Protein AF-A0A948YCJ0-F1 (afdb_monomer)

Radius of gyration: 23.0 Å; Cα contacts (8 Å, |Δi|>4): 153; chains: 1; bounding box: 55×46×71 Å

Foldseek 3Di:
DDDDDFLLVVLLVVLCVLLVVLVVCVVVVHDDDPLNVLSNVLNVLVVQLVVLLVVLVCLLVQLQDDDPVVVVVVQDPLNSNLVSVLVNLVSLVSNLVSLLVNLVSLLVLLVVVVDDCPDPSNVVSVVLNVVSCVLCVVSNCQCPPPPPPDGRDDPLSVVLVVLVVCLVVVPPPPPCNVVSVVVSVVSSVVVSVVVSVVSVVSSVSVVVSSSVVSNSCVVVVSSVSSSD

Solvent-accessible surface area (backbone atoms only — not comparable to full-atom values): 12665 Å² total; per-residue (Å²): 134,86,81,78,79,52,60,41,56,54,52,49,53,59,47,50,68,63,39,51,63,53,52,54,40,46,75,70,70,47,86,70,53,73,58,56,48,55,50,44,54,54,49,51,44,50,49,53,33,51,55,42,50,57,52,57,69,47,42,49,56,54,41,68,55,82,57,70,72,43,39,78,71,71,43,45,73,61,58,53,38,52,51,40,51,53,50,50,50,51,48,54,50,53,35,50,53,37,51,53,48,44,49,51,50,52,48,52,38,28,46,75,67,70,47,52,85,82,33,70,68,44,47,47,45,53,48,54,52,48,56,50,48,68,70,43,43,71,65,49,58,70,52,47,97,40,74,90,79,48,77,79,84,47,75,69,60,50,50,47,47,51,38,53,48,47,60,70,66,44,84,83,46,76,91,52,45,64,58,46,46,52,51,37,52,51,54,50,51,52,51,31,50,54,49,27,54,50,46,52,53,49,48,53,52,54,49,54,51,50,33,50,51,46,40,53,39,56,76,68,41,44,65,57,63,45,59,111

Structure (mmCIF, N/CA/C/O backbone):
data_AF-A0A948YCJ0-F1
#
_entry.id   AF-A0A948YCJ0-F1
#
loop_
_atom_site.group_PDB
_atom_site.id
_atom_site.type_symbol
_atom_site.label_atom_id
_atom_site.label_alt_id
_atom_site.label_comp_id
_atom_site.label_asym_id
_atom_site.label_entity_id
_atom_site.label_seq_id
_atom_site.pdbx_PDB_ins_code
_atom_site.Cartn_x
_atom_site.Cartn_y
_atom_site.Cartn_z
_atom_site.occupancy
_atom_site.B_iso_or_equiv
_atom_site.auth_seq_id
_atom_site.auth_comp_id
_atom_site.auth_asym_id
_atom_site.auth_atom_id
_atom_site.pdbx_PDB_model_num
ATOM 1 N N . MET A 1 1 ? -15.313 27.774 -3.158 1.00 66.62 1 MET A N 1
ATOM 2 C CA . MET A 1 1 ? -15.990 26.566 -2.625 1.00 66.62 1 MET A CA 1
ATOM 3 C C . MET A 1 1 ? -15.052 25.875 -1.641 1.00 66.62 1 MET A C 1
ATOM 5 O O . MET A 1 1 ? -13.918 25.613 -2.016 1.00 66.62 1 MET A O 1
ATOM 9 N N . LYS A 1 2 ? -15.466 25.619 -0.390 1.00 73.75 2 LYS A N 1
ATOM 10 C CA . LYS A 1 2 ? -14.658 24.824 0.556 1.00 73.75 2 LYS A CA 1
ATOM 11 C C . LYS A 1 2 ? -14.837 23.338 0.223 1.00 73.75 2 LYS A C 1
ATOM 13 O O . LYS A 1 2 ? -15.965 22.852 0.234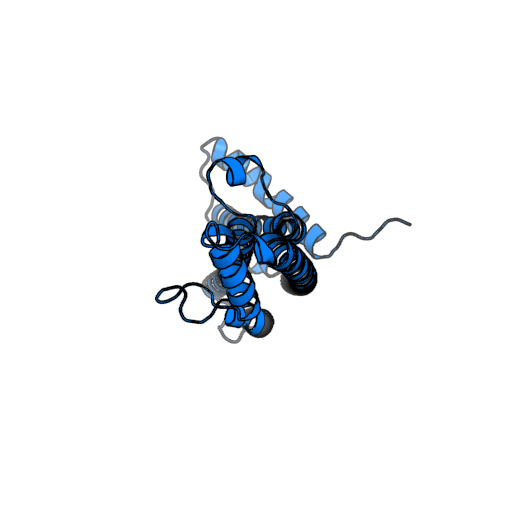 1.00 73.75 2 LYS A O 1
ATOM 18 N N . ILE A 1 3 ? -13.752 22.636 -0.100 1.00 81.38 3 ILE A N 1
ATOM 19 C CA . ILE A 1 3 ? -13.771 21.186 -0.348 1.00 81.38 3 ILE A CA 1
ATOM 20 C C . ILE A 1 3 ? -14.045 20.494 0.993 1.00 81.38 3 ILE A C 1
ATOM 22 O O . ILE A 1 3 ? -13.299 20.703 1.951 1.00 81.38 3 ILE A O 1
ATOM 26 N N . LYS A 1 4 ? -15.127 19.710 1.089 1.00 86.00 4 LYS A N 1
ATOM 27 C CA . LYS A 1 4 ? -15.408 18.916 2.295 1.00 86.00 4 LYS A CA 1
ATOM 28 C C . LYS A 1 4 ? -14.287 17.879 2.492 1.00 86.00 4 LYS A C 1
ATOM 30 O O . LYS A 1 4 ? -13.887 17.256 1.508 1.00 86.00 4 LYS A O 1
ATOM 35 N N . PRO A 1 5 ? -13.772 17.693 3.721 1.00 87.38 5 PRO A N 1
ATOM 36 C CA . PRO A 1 5 ? -12.746 16.688 3.984 1.00 87.38 5 PRO A CA 1
ATOM 37 C C . PRO A 1 5 ? -13.278 15.279 3.690 1.00 87.38 5 PRO A C 1
ATOM 39 O O . PRO A 1 5 ? -14.468 15.013 3.867 1.00 87.38 5 PRO A O 1
ATOM 42 N N . SER A 1 6 ? -12.404 14.377 3.232 1.00 89.25 6 SER A N 1
ATOM 43 C CA . SER A 1 6 ? -12.783 12.979 3.006 1.00 89.25 6 SER A CA 1
ATOM 44 C C . SER A 1 6 ? -13.107 12.281 4.337 1.00 89.25 6 SER A C 1
ATOM 46 O O . SER A 1 6 ? -12.521 12.639 5.364 1.00 89.25 6 SER A O 1
ATOM 48 N N . PRO A 1 7 ? -13.984 11.256 4.347 1.00 86.50 7 PRO A N 1
ATOM 49 C CA . PRO A 1 7 ? -14.279 10.475 5.552 1.00 86.50 7 PRO A CA 1
ATOM 50 C C . PRO A 1 7 ? -13.024 9.928 6.237 1.00 86.50 7 PRO A C 1
ATOM 52 O O . PRO A 1 7 ? -12.890 10.016 7.453 1.00 86.50 7 PRO A O 1
ATOM 55 N N . A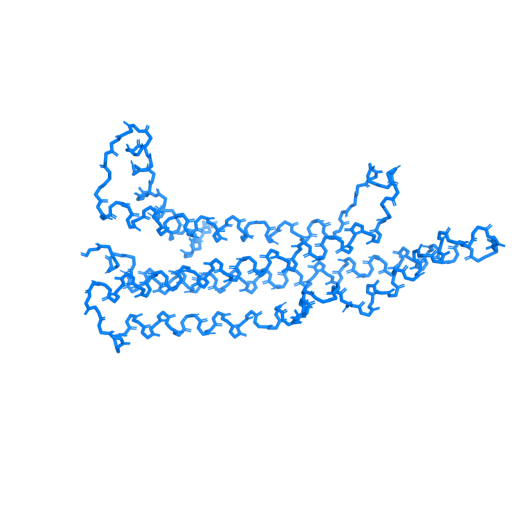RG A 1 8 ? -12.055 9.453 5.446 1.00 90.69 8 ARG A N 1
ATOM 56 C CA . ARG A 1 8 ? -10.746 9.019 5.935 1.00 90.69 8 ARG A CA 1
ATOM 57 C C . ARG A 1 8 ? -9.994 10.114 6.677 1.00 90.69 8 ARG A C 1
ATOM 59 O O . ARG A 1 8 ? -9.437 9.844 7.733 1.00 90.69 8 ARG A O 1
ATOM 66 N N . LYS A 1 9 ? -9.968 11.340 6.147 1.00 90.75 9 LYS A N 1
ATOM 67 C CA . LYS A 1 9 ? -9.276 12.454 6.801 1.00 90.75 9 LYS A CA 1
ATOM 68 C C . LYS A 1 9 ? -9.896 12.751 8.167 1.00 90.75 9 LYS A C 1
ATOM 70 O O . LYS A 1 9 ? -9.164 12.843 9.144 1.00 90.75 9 LYS A O 1
ATOM 75 N N . ILE A 1 10 ? -11.228 12.814 8.234 1.00 89.75 10 ILE A N 1
ATOM 76 C CA . ILE A 1 10 ? -11.965 13.032 9.489 1.00 89.75 10 ILE A CA 1
ATOM 77 C C . ILE A 1 10 ? -11.646 11.922 10.501 1.00 89.75 10 ILE A C 1
ATOM 79 O O . ILE A 1 10 ? -11.330 12.205 11.655 1.00 89.75 10 ILE A O 1
ATOM 83 N N . PHE A 1 11 ? -11.682 10.662 10.057 1.00 91.50 11 PHE A N 1
ATOM 84 C CA . PHE A 1 11 ? -11.362 9.500 10.883 1.00 91.50 11 PHE A CA 1
ATOM 85 C C . PHE A 1 11 ? -9.938 9.568 11.454 1.00 91.50 11 PHE A C 1
ATOM 87 O O . PHE A 1 11 ? -9.742 9.396 12.655 1.00 91.50 11 PHE A O 1
ATOM 94 N N . ILE A 1 12 ? -8.943 9.872 10.615 1.00 92.25 12 ILE A N 1
ATOM 95 C CA . ILE A 1 12 ? -7.538 9.969 11.032 1.00 92.25 12 ILE A CA 1
ATOM 96 C C . ILE A 1 12 ? -7.333 11.131 12.003 1.00 92.25 12 ILE A C 1
ATOM 98 O O . ILE A 1 12 ? -6.680 10.950 13.026 1.00 92.25 12 ILE A O 1
ATOM 102 N N . GLU A 1 13 ? -7.900 12.306 11.725 1.00 92.31 13 GLU A N 1
ATOM 103 C CA . GLU A 1 13 ? -7.799 13.473 12.611 1.00 92.31 13 GLU A CA 1
ATOM 104 C C . GLU A 1 13 ? -8.417 13.184 13.986 1.00 92.31 13 GLU A C 1
ATOM 106 O O . GLU A 1 13 ? -7.793 13.448 15.016 1.00 92.31 13 GLU A O 1
ATOM 111 N N . SER A 1 14 ? -9.597 12.553 14.006 1.00 89.69 14 SER A N 1
ATOM 112 C CA . SER A 1 14 ? -10.246 12.054 15.226 1.00 89.69 14 SER A CA 1
ATOM 113 C C . SER A 1 14 ? -9.343 11.077 15.987 1.00 89.69 14 SER A C 1
ATOM 115 O O . SER A 1 14 ? -9.213 11.168 17.210 1.00 89.69 14 SER A O 1
ATOM 117 N N . PHE A 1 15 ? -8.667 10.170 15.278 1.00 90.19 15 PHE A N 1
ATOM 118 C CA . PHE A 1 15 ? -7.781 9.189 15.898 1.00 90.19 15 PHE A CA 1
ATOM 119 C C . PHE A 1 15 ? -6.500 9.822 16.465 1.00 90.19 15 PHE A C 1
ATOM 121 O O . PHE A 1 15 ? -6.129 9.539 17.603 1.00 90.19 15 PHE A O 1
ATOM 128 N N . ILE A 1 16 ? -5.852 10.724 15.720 1.00 90.88 16 ILE A N 1
ATOM 129 C CA . ILE A 1 16 ? -4.646 11.454 16.153 1.00 90.88 16 ILE A CA 1
ATOM 130 C C . ILE A 1 16 ? -4.920 12.262 17.424 1.00 90.88 16 ILE A C 1
ATOM 132 O O . ILE A 1 16 ? -4.095 12.273 18.344 1.00 90.88 16 ILE A O 1
ATOM 136 N N . ALA A 1 17 ? -6.086 12.910 17.500 1.00 92.38 17 ALA A N 1
ATOM 137 C CA . ALA A 1 17 ? -6.500 13.666 18.677 1.00 92.38 17 ALA A CA 1
ATOM 138 C C . ALA A 1 17 ? -6.588 12.782 19.936 1.00 92.38 17 ALA A C 1
ATOM 140 O O . ALA A 1 17 ? -6.292 13.247 21.036 1.00 92.38 17 ALA A O 1
ATOM 141 N N . ARG A 1 18 ? -6.936 11.496 19.783 1.00 91.19 18 ARG A N 1
ATOM 142 C CA . ARG A 1 18 ? -6.999 10.526 20.889 1.00 91.19 18 ARG A CA 1
ATOM 143 C C . ARG A 1 18 ? -5.633 9.948 21.253 1.00 91.19 18 ARG A C 1
ATOM 145 O O . ARG A 1 18 ? -5.389 9.702 22.428 1.00 91.19 18 ARG A O 1
ATOM 152 N N . THR A 1 19 ? -4.746 9.712 20.286 1.00 92.56 19 THR A N 1
ATOM 153 C CA . THR A 1 19 ? -3.458 9.040 20.540 1.00 92.56 19 THR A CA 1
ATOM 154 C C . THR A 1 19 ? -2.352 9.973 21.001 1.00 92.56 19 THR A C 1
ATOM 156 O O . THR A 1 19 ? -1.498 9.564 21.785 1.00 92.56 19 THR A O 1
ATOM 159 N N . THR A 1 20 ? -2.363 11.232 20.565 1.00 93.56 20 THR A N 1
ATOM 160 C CA . THR A 1 20 ? -1.280 12.183 20.852 1.00 93.56 20 THR A CA 1
ATOM 161 C C . THR A 1 20 ? -1.076 12.419 22.358 1.00 93.56 20 THR A C 1
ATOM 163 O O . THR A 1 20 ? 0.066 12.319 22.816 1.00 93.56 20 THR A O 1
ATOM 166 N N . PRO A 1 21 ? -2.127 12.645 23.175 1.00 95.06 21 PRO A N 1
ATOM 167 C CA . PRO A 1 21 ? -1.965 12.777 24.625 1.00 95.06 21 PRO A CA 1
ATOM 168 C C . PRO A 1 21 ? -1.405 11.505 25.284 1.00 95.06 21 PRO A C 1
ATOM 170 O O . PRO A 1 21 ? -0.622 11.583 26.232 1.00 95.06 21 PRO A O 1
ATOM 173 N N . LEU A 1 22 ? -1.763 10.327 24.763 1.00 94.62 22 LEU A N 1
ATOM 174 C CA . LEU A 1 22 ? -1.312 9.036 25.288 1.00 94.62 22 LEU A CA 1
ATOM 175 C C . LEU A 1 22 ? 0.171 8.792 24.995 1.00 94.62 22 LEU A C 1
ATOM 177 O O . LEU A 1 22 ? 0.905 8.358 25.881 1.00 94.62 22 LEU A O 1
ATOM 181 N N . LEU A 1 23 ? 0.631 9.149 23.794 1.00 92.75 23 LEU A N 1
ATOM 182 C CA . LEU A 1 23 ? 2.052 9.110 23.442 1.00 92.75 23 LEU A CA 1
ATOM 183 C C . LEU A 1 23 ? 2.867 10.047 24.341 1.00 92.75 23 LEU A C 1
ATOM 185 O O . LEU A 1 23 ? 3.907 9.653 24.861 1.00 92.75 23 LEU A O 1
ATOM 189 N N . GLN A 1 24 ? 2.378 11.264 24.599 1.00 94.62 24 GLN A N 1
ATOM 190 C CA . GLN A 1 24 ? 3.035 12.191 25.530 1.00 94.62 24 GLN A CA 1
ATOM 191 C C . GLN A 1 24 ? 3.107 11.627 26.954 1.00 94.62 24 GLN A C 1
ATOM 193 O O . GLN A 1 24 ? 4.133 11.759 27.622 1.00 94.62 24 GLN A O 1
ATOM 198 N N . LYS A 1 25 ? 2.033 10.981 27.424 1.00 93.44 25 LYS A N 1
ATOM 199 C CA . LYS A 1 25 ? 1.994 10.308 28.727 1.00 93.44 25 LYS A CA 1
ATOM 200 C C . LYS A 1 25 ? 3.034 9.182 28.797 1.00 93.44 25 LYS A C 1
ATOM 202 O O . LYS A 1 25 ? 3.787 9.145 29.770 1.00 93.44 25 LYS A O 1
ATOM 207 N N . GLN A 1 26 ? 3.128 8.348 27.759 1.00 93.38 26 GLN A N 1
ATOM 208 C CA . GLN A 1 26 ? 4.116 7.269 27.646 1.00 93.38 26 GLN A CA 1
ATOM 209 C C . GLN A 1 26 ? 5.558 7.799 27.617 1.00 93.38 26 GLN A C 1
ATOM 211 O O . GLN A 1 26 ? 6.411 7.288 28.337 1.00 93.38 26 GLN A O 1
ATOM 216 N N . HIS A 1 27 ? 5.831 8.863 26.853 1.00 92.56 27 HIS A N 1
ATOM 217 C CA . HIS A 1 27 ? 7.152 9.503 26.797 1.00 92.56 27 HIS A CA 1
ATOM 218 C C . HIS A 1 27 ? 7.606 10.074 28.144 1.00 92.56 27 HIS A C 1
ATOM 220 O O . HIS A 1 27 ? 8.800 10.098 28.427 1.00 92.56 27 HIS A O 1
ATOM 226 N N . LYS A 1 28 ? 6.666 10.499 28.994 1.00 95.12 28 LYS A N 1
ATOM 227 C CA . LYS A 1 28 ? 6.941 10.946 30.368 1.00 95.12 28 LYS A CA 1
ATOM 228 C C . LYS A 1 28 ? 7.157 9.788 31.355 1.00 95.12 28 LYS A C 1
ATOM 230 O O . LYS A 1 28 ? 7.273 10.039 32.548 1.00 95.12 28 LYS A O 1
ATOM 235 N N . GLY A 1 29 ? 7.178 8.538 30.887 1.00 93.44 29 GLY A N 1
ATOM 236 C CA . GLY A 1 29 ? 7.362 7.352 31.727 1.00 93.44 29 GLY A CA 1
ATOM 237 C C . GLY A 1 29 ? 6.136 6.975 32.563 1.00 93.44 29 GLY A C 1
ATOM 238 O O . GLY A 1 29 ? 6.246 6.157 33.471 1.00 93.44 29 GLY A O 1
ATOM 239 N N . ASN A 1 30 ? 4.964 7.555 32.286 1.00 94.19 30 ASN A N 1
ATOM 240 C CA . ASN A 1 30 ? 3.750 7.206 33.016 1.00 94.19 30 ASN A CA 1
ATOM 241 C C . ASN A 1 30 ? 3.194 5.865 32.530 1.00 94.19 30 ASN A C 1
ATOM 243 O O . ASN A 1 30 ? 3.093 5.622 31.325 1.00 94.19 30 ASN A O 1
ATOM 247 N N . ASN A 1 31 ? 2.723 5.042 33.467 1.00 95.44 31 ASN A N 1
ATOM 248 C CA . ASN A 1 31 ? 2.020 3.811 33.130 1.00 95.44 31 ASN A CA 1
ATOM 249 C C . ASN A 1 31 ? 0.684 4.121 32.444 1.00 95.44 31 ASN A C 1
ATOM 251 O O . ASN A 1 31 ? -0.135 4.908 32.934 1.00 95.44 31 ASN A O 1
ATOM 255 N N . LEU A 1 32 ? 0.466 3.483 31.299 1.00 95.12 32 LEU A N 1
ATOM 256 C CA . LEU A 1 32 ? -0.799 3.523 30.584 1.00 95.12 32 LEU A CA 1
ATOM 257 C C . LEU A 1 32 ? -1.734 2.445 31.129 1.00 95.12 32 LEU A C 1
ATOM 259 O O . LEU A 1 32 ? -1.328 1.307 31.368 1.00 95.12 32 LEU A O 1
ATOM 263 N N . SER A 1 33 ? -3.007 2.789 31.284 1.00 94.19 33 SER A N 1
ATOM 264 C CA . SER A 1 33 ? -4.058 1.806 31.524 1.00 94.19 33 SER A CA 1
ATOM 265 C C . SER A 1 33 ? -4.172 0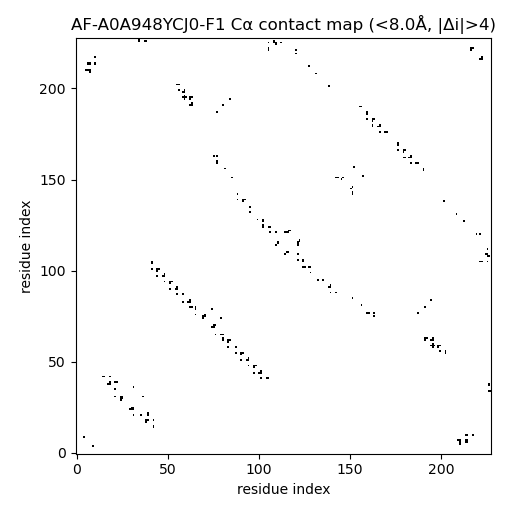.839 30.340 1.00 94.19 33 SER A C 1
ATOM 267 O O . SER A 1 33 ? -3.732 1.121 29.223 1.00 94.19 33 SER A O 1
ATOM 269 N N . LYS A 1 34 ? -4.808 -0.318 30.552 1.00 90.88 34 LYS A N 1
ATOM 270 C CA . LYS A 1 34 ? -5.093 -1.269 29.464 1.00 90.88 34 LYS A CA 1
ATOM 271 C C . LYS A 1 34 ? -5.865 -0.609 28.310 1.00 90.88 34 LYS A C 1
ATOM 273 O O . LYS A 1 34 ? -5.529 -0.827 27.154 1.00 90.88 34 LYS A O 1
ATOM 278 N N . TYR A 1 35 ? -6.831 0.247 28.645 1.00 89.44 35 TYR A N 1
ATOM 279 C CA . TYR A 1 35 ? -7.619 1.045 27.701 1.00 89.44 35 TYR A CA 1
ATOM 280 C C . TYR A 1 35 ? -6.737 1.943 26.818 1.00 89.44 35 TYR A C 1
ATOM 282 O O . TYR A 1 35 ? -6.850 1.937 25.595 1.00 89.44 35 TYR A O 1
ATOM 290 N N . GLU A 1 36 ? -5.815 2.689 27.432 1.00 92.19 36 GLU A N 1
ATOM 291 C CA . GLU A 1 36 ? -4.908 3.586 26.707 1.00 92.19 36 GLU A CA 1
ATOM 292 C C . GLU A 1 36 ? -3.943 2.800 25.804 1.00 92.19 36 GLU A C 1
ATOM 294 O O . GLU A 1 36 ? -3.702 3.201 24.665 1.00 92.19 36 GLU A O 1
ATOM 299 N N . ASN A 1 37 ? -3.452 1.647 26.269 1.00 93.44 37 ASN A N 1
ATOM 300 C CA . ASN A 1 37 ? -2.632 0.751 25.450 1.00 93.44 37 ASN A CA 1
ATOM 301 C C . ASN A 1 37 ? -3.408 0.195 24.243 1.00 93.44 37 ASN A C 1
ATOM 303 O O . ASN A 1 37 ? -2.863 0.141 23.143 1.00 93.44 37 ASN A O 1
ATOM 307 N N . ASP A 1 38 ? -4.682 -0.173 24.417 1.00 91.38 38 ASP A N 1
ATOM 308 C CA . ASP A 1 38 ? -5.528 -0.667 23.324 1.00 91.38 38 ASP A CA 1
ATOM 309 C C . ASP A 1 38 ? -5.749 0.401 22.234 1.00 91.38 38 ASP A C 1
ATOM 311 O O . ASP A 1 38 ? -5.743 0.073 21.043 1.00 91.38 38 ASP A O 1
ATOM 315 N N . ILE A 1 39 ? -5.893 1.675 22.626 1.00 91.62 39 ILE A N 1
ATOM 316 C CA . ILE A 1 39 ? -5.973 2.817 21.698 1.00 91.62 39 ILE A CA 1
ATOM 317 C C . ILE A 1 39 ? -4.663 3.010 20.940 1.00 91.62 39 ILE A C 1
ATOM 319 O O . ILE A 1 39 ? -4.683 3.189 19.720 1.00 91.62 39 ILE A O 1
ATOM 323 N N . LEU A 1 40 ? -3.530 2.987 21.646 1.00 93.88 40 LEU A N 1
ATOM 324 C CA . LEU A 1 40 ? -2.224 3.167 21.018 1.00 93.88 40 LEU A CA 1
ATOM 325 C C . LEU A 1 40 ? -1.900 2.042 20.038 1.00 93.88 40 LEU A C 1
ATOM 327 O O . LEU A 1 40 ? -1.403 2.326 18.951 1.00 93.88 40 LEU A O 1
ATOM 331 N N . GLU A 1 41 ? -2.241 0.793 20.365 1.00 94.75 41 GLU A N 1
ATOM 332 C CA . GLU A 1 41 ? -2.049 -0.342 19.459 1.00 94.75 41 GLU A CA 1
ATOM 333 C C . GLU A 1 41 ? -2.837 -0.151 18.153 1.00 94.75 41 GLU A C 1
ATOM 335 O O . GLU A 1 41 ? -2.287 -0.309 17.062 1.00 94.75 41 GLU A O 1
ATOM 340 N N . LEU A 1 42 ? -4.112 0.248 18.241 1.00 94.06 42 LEU A N 1
ATOM 341 C CA . LEU A 1 42 ? -4.923 0.554 17.058 1.00 94.06 42 LEU A CA 1
ATOM 342 C C . LEU A 1 42 ? -4.340 1.727 16.259 1.00 94.06 42 LEU A C 1
ATOM 344 O O . LEU A 1 42 ? -4.269 1.658 15.032 1.00 94.06 42 LEU A O 1
ATOM 348 N N . GLY A 1 43 ? -3.874 2.772 16.944 1.00 93.56 43 GLY A N 1
ATOM 349 C CA . GLY A 1 43 ? -3.257 3.939 16.313 1.00 93.56 43 GLY A CA 1
ATOM 350 C C . GLY A 1 43 ? -1.971 3.628 15.584 1.00 93.56 43 GLY A C 1
ATOM 351 O O . GLY A 1 43 ? -1.760 4.131 14.483 1.00 93.56 43 GLY A O 1
ATOM 352 N N . GLN A 1 44 ? -1.142 2.762 16.158 1.00 94.81 44 GLN A N 1
ATOM 353 C CA . GLN A 1 44 ? 0.065 2.291 15.504 1.00 94.81 44 GLN A CA 1
ATOM 354 C C . GLN A 1 44 ? -0.278 1.564 14.202 1.00 94.81 44 GLN A C 1
ATOM 356 O O . GLN A 1 44 ? 0.294 1.885 13.164 1.00 94.81 44 GLN A O 1
ATOM 361 N N . VAL A 1 45 ? -1.241 0.635 14.222 1.00 96.12 45 VAL A N 1
ATOM 362 C CA . VAL A 1 45 ? -1.613 -0.107 13.007 1.00 96.12 45 VAL A CA 1
ATOM 363 C C . VAL A 1 45 ? -2.232 0.819 11.950 1.00 96.12 45 VAL A C 1
ATOM 365 O O . VAL A 1 45 ? -1.918 0.683 10.770 1.00 96.12 45 VAL A O 1
ATOM 368 N N . ILE A 1 46 ? -3.062 1.791 12.344 1.00 96.06 46 ILE A N 1
ATOM 369 C CA . ILE A 1 46 ? -3.599 2.801 11.414 1.00 96.06 46 ILE A CA 1
ATOM 370 C C . ILE A 1 46 ? -2.461 3.634 10.809 1.00 96.06 46 ILE A C 1
ATOM 372 O O . ILE A 1 46 ? -2.411 3.797 9.594 1.00 96.06 46 ILE A O 1
ATOM 376 N N . SER A 1 47 ? -1.510 4.099 11.622 1.00 96.19 47 SER A N 1
ATOM 377 C CA . SER A 1 47 ? -0.334 4.841 11.147 1.00 96.19 47 SER A CA 1
ATOM 378 C C . SER A 1 47 ? 0.503 4.019 10.161 1.00 96.19 47 SER A C 1
ATOM 380 O O . SER A 1 47 ? 0.897 4.517 9.109 1.00 96.19 47 SER A O 1
ATOM 382 N N . GLU A 1 48 ? 0.721 2.730 10.434 1.00 97.44 48 GLU A N 1
ATOM 383 C CA . GLU A 1 48 ? 1.392 1.815 9.505 1.00 97.44 48 GLU A CA 1
ATOM 384 C C . GLU A 1 48 ? 0.645 1.722 8.157 1.00 97.44 48 GLU A C 1
ATOM 386 O O . GLU A 1 48 ? 1.282 1.761 7.100 1.00 97.44 48 GLU A O 1
ATOM 391 N N . ILE A 1 49 ? -0.690 1.624 8.162 1.00 98.06 49 ILE A N 1
ATOM 392 C CA . ILE A 1 49 ? -1.508 1.610 6.934 1.00 98.06 49 ILE A CA 1
ATOM 393 C C . ILE A 1 49 ? -1.342 2.919 6.159 1.00 98.06 49 ILE A C 1
ATOM 395 O O . ILE A 1 49 ? -1.079 2.886 4.955 1.00 98.06 49 ILE A O 1
ATOM 399 N N . GLU A 1 50 ? -1.469 4.056 6.840 1.00 97.44 50 GLU A N 1
ATOM 400 C CA . GLU A 1 50 ? -1.388 5.383 6.230 1.00 97.44 50 GLU A CA 1
ATOM 401 C C . GLU A 1 50 ? -0.008 5.654 5.628 1.00 97.44 50 GLU A C 1
ATOM 403 O O . GLU A 1 50 ? 0.081 6.065 4.473 1.00 97.44 50 GLU A O 1
ATOM 408 N N . ASN A 1 51 ? 1.064 5.310 6.343 1.00 97.06 51 ASN A N 1
ATOM 409 C CA . ASN A 1 51 ? 2.434 5.454 5.850 1.00 97.06 51 ASN A CA 1
ATOM 410 C C . ASN A 1 51 ? 2.694 4.588 4.608 1.00 97.06 51 ASN A C 1
ATOM 412 O O . ASN A 1 51 ? 3.284 5.064 3.637 1.00 97.06 51 ASN A O 1
ATOM 416 N N . SER A 1 52 ? 2.229 3.330 4.608 1.00 97.19 52 SER A N 1
ATOM 417 C CA . SER A 1 52 ? 2.292 2.477 3.408 1.00 97.19 52 SER A CA 1
ATOM 418 C C . SER A 1 52 ? 1.531 3.099 2.246 1.00 97.19 52 SER A C 1
ATOM 420 O O . SER A 1 52 ? 2.004 3.124 1.111 1.00 97.19 52 SER A O 1
ATOM 422 N N . PHE A 1 53 ? 0.338 3.617 2.521 1.00 97.50 53 PHE A N 1
ATOM 423 C CA . PHE A 1 53 ? -0.507 4.189 1.490 1.00 97.50 53 PHE A CA 1
ATOM 424 C C . PHE A 1 53 ? 0.074 5.473 0.890 1.00 97.50 53 PHE A C 1
ATOM 426 O O . PHE A 1 53 ? 0.017 5.673 -0.324 1.00 97.50 53 PHE A O 1
ATOM 433 N N . ASP A 1 54 ? 0.664 6.333 1.714 1.00 97.06 54 ASP A N 1
ATOM 434 C CA . ASP A 1 54 ? 1.343 7.534 1.241 1.00 97.06 54 ASP A CA 1
ATOM 435 C C . ASP A 1 54 ? 2.565 7.190 0.391 1.00 97.06 54 ASP A C 1
ATOM 437 O O . ASP A 1 54 ? 2.772 7.817 -0.649 1.00 97.06 54 ASP A O 1
ATOM 441 N N . LEU A 1 55 ? 3.305 6.133 0.739 1.00 97.25 55 LEU A N 1
ATOM 442 C CA . LEU A 1 55 ? 4.375 5.621 -0.113 1.00 97.25 55 LEU A CA 1
ATOM 443 C C . LEU A 1 55 ? 3.837 5.103 -1.460 1.00 97.25 55 LEU A C 1
ATOM 445 O O . LEU A 1 55 ? 4.402 5.432 -2.505 1.00 97.25 55 LEU A O 1
ATOM 449 N N . LEU A 1 56 ? 2.702 4.387 -1.473 1.00 97.38 56 LEU A N 1
ATOM 450 C CA . LEU A 1 56 ? 2.034 3.930 -2.704 1.00 97.38 56 LEU A CA 1
ATOM 451 C C . LEU A 1 56 ? 1.697 5.081 -3.671 1.00 97.38 56 LEU A C 1
ATOM 453 O O . LEU A 1 56 ? 1.815 4.920 -4.889 1.00 97.38 56 LEU A O 1
ATOM 457 N N . LYS A 1 57 ? 1.358 6.271 -3.157 1.00 97.19 57 LYS A N 1
ATOM 458 C CA . LYS A 1 57 ? 1.107 7.476 -3.976 1.00 97.19 57 LYS A CA 1
ATOM 459 C C . LYS A 1 57 ? 2.360 8.039 -4.647 1.00 97.19 57 LYS A C 1
ATOM 461 O O . LYS A 1 57 ? 2.238 8.802 -5.605 1.00 97.19 57 LYS A O 1
ATOM 466 N N . LEU A 1 58 ? 3.553 7.714 -4.151 1.00 97.81 58 LEU A N 1
ATOM 467 C CA . LEU A 1 58 ? 4.815 8.220 -4.698 1.00 97.81 58 LEU A CA 1
ATOM 468 C C . LEU A 1 58 ? 5.336 7.372 -5.865 1.00 97.81 58 LEU A C 1
ATOM 470 O O . LEU A 1 58 ? 6.068 7.889 -6.712 1.00 97.81 58 LEU A O 1
ATOM 474 N N . PHE A 1 59 ? 4.924 6.106 -5.977 1.00 97.50 59 PHE A N 1
ATOM 475 C CA . PHE A 1 59 ? 5.410 5.202 -7.025 1.00 97.50 59 PHE A CA 1
ATOM 476 C C . PHE A 1 59 ? 5.159 5.647 -8.472 1.00 97.50 59 PHE A C 1
ATOM 478 O O . PHE A 1 59 ? 6.062 5.429 -9.280 1.00 97.50 59 PHE A O 1
ATOM 485 N N . PRO A 1 60 ? 4.053 6.327 -8.843 1.00 97.62 60 PRO A N 1
ATOM 486 C CA . PRO A 1 60 ? 3.915 6.903 -10.184 1.00 97.62 60 PRO A CA 1
ATOM 487 C C . PRO A 1 60 ? 5.068 7.843 -10.558 1.00 97.62 60 PRO A C 1
ATOM 489 O O . PRO A 1 60 ? 5.445 7.937 -11.724 1.00 97.62 60 PRO A O 1
ATOM 492 N N . LYS A 1 61 ? 5.667 8.527 -9.573 1.00 96.56 61 LYS A N 1
ATOM 493 C CA . LYS A 1 61 ? 6.865 9.342 -9.792 1.00 96.56 61 LYS A CA 1
ATOM 494 C C . LYS A 1 61 ? 8.093 8.446 -9.909 1.00 96.56 61 LYS A C 1
ATOM 496 O O . LYS A 1 61 ? 8.778 8.521 -10.924 1.00 96.56 61 LYS A O 1
ATOM 501 N N . PHE A 1 62 ? 8.326 7.558 -8.940 1.00 95.19 62 PHE A N 1
ATOM 502 C CA . PHE A 1 62 ? 9.495 6.665 -8.941 1.00 95.19 62 PHE A CA 1
ATOM 503 C C . PHE A 1 62 ? 9.603 5.811 -10.204 1.00 95.19 62 PHE A C 1
ATOM 505 O O . PHE A 1 62 ? 10.693 5.628 -10.733 1.00 95.19 62 PHE A O 1
ATOM 512 N N . ILE A 1 63 ? 8.483 5.328 -10.740 1.00 95.19 63 ILE A N 1
ATOM 513 C CA . ILE A 1 63 ? 8.494 4.453 -11.911 1.00 95.19 63 ILE A CA 1
ATOM 514 C C . ILE A 1 63 ? 8.967 5.165 -13.183 1.00 95.19 63 ILE A C 1
ATOM 516 O O . ILE A 1 63 ? 9.530 4.532 -14.073 1.00 95.19 63 ILE A O 1
ATOM 520 N N . THR A 1 64 ? 8.766 6.484 -13.250 1.00 93.69 64 THR A N 1
ATOM 521 C CA . THR A 1 64 ? 9.147 7.321 -14.396 1.00 93.69 64 THR A CA 1
ATOM 522 C C . THR A 1 64 ? 10.524 7.961 -14.253 1.00 93.69 64 THR A C 1
ATOM 524 O O . THR A 1 64 ? 11.095 8.412 -15.248 1.00 93.69 64 THR A O 1
ATOM 527 N N . THR A 1 65 ? 11.083 7.985 -13.042 1.00 92.88 65 THR A N 1
ATOM 528 C CA . THR A 1 65 ? 12.389 8.581 -12.767 1.00 92.88 65 THR A CA 1
ATOM 529 C C . THR A 1 65 ? 13.509 7.544 -12.807 1.00 92.88 65 THR A C 1
ATOM 531 O O . THR A 1 65 ? 13.301 6.335 -12.730 1.00 92.88 65 THR A O 1
ATOM 534 N N . HIS A 1 66 ? 14.733 8.033 -12.982 1.00 93.88 66 HIS A N 1
ATOM 535 C CA . HIS A 1 66 ? 15.954 7.242 -12.879 1.00 93.88 66 HIS A CA 1
ATOM 536 C C . HIS A 1 66 ? 17.076 8.117 -12.316 1.00 93.88 66 HIS A C 1
ATOM 538 O O . HIS A 1 66 ? 17.015 9.345 -12.382 1.00 93.88 66 HIS A O 1
ATOM 544 N N . SER A 1 67 ? 18.086 7.475 -11.741 1.00 95.88 67 SER A N 1
ATOM 545 C CA . SER A 1 67 ? 19.252 8.113 -11.144 1.00 95.88 67 SER A CA 1
ATOM 546 C C . SER A 1 67 ? 20.467 7.931 -12.043 1.00 95.88 67 SER A C 1
ATOM 548 O O . SER A 1 67 ? 20.962 6.814 -12.217 1.00 95.88 67 SER A O 1
ATOM 550 N N . SER A 1 68 ? 21.002 9.045 -12.541 1.00 94.75 68 SER A N 1
ATOM 551 C CA . SER A 1 68 ? 22.270 9.064 -13.279 1.00 94.75 68 SER A CA 1
ATOM 552 C C . SER A 1 68 ? 23.455 8.641 -12.403 1.00 94.75 68 SER A C 1
ATOM 554 O O . SER A 1 68 ? 24.420 8.062 -12.893 1.00 94.75 68 SER A O 1
ATOM 556 N N . SER A 1 69 ? 23.378 8.862 -11.085 1.00 96.12 69 SER A N 1
ATOM 557 C CA . SER A 1 69 ? 24.376 8.372 -10.125 1.00 96.12 69 SER A CA 1
ATOM 558 C C . SER A 1 69 ? 24.401 6.841 -10.057 1.00 96.12 69 SER A C 1
ATOM 560 O O . SER A 1 69 ? 25.470 6.244 -9.954 1.00 96.12 69 SER A O 1
ATOM 562 N N . PHE A 1 70 ? 23.241 6.186 -10.173 1.00 95.50 70 PHE A N 1
ATOM 563 C CA . PHE A 1 70 ? 23.176 4.727 -10.267 1.00 95.50 70 PHE A CA 1
ATOM 564 C C . PHE A 1 70 ? 23.640 4.208 -11.631 1.00 95.50 70 PHE A C 1
ATOM 566 O O . PHE A 1 70 ? 24.329 3.191 -11.666 1.00 95.50 70 PHE A O 1
ATOM 573 N N . GLU A 1 71 ? 23.376 4.928 -12.725 1.00 93.75 71 GLU A N 1
ATOM 574 C CA . GLU A 1 71 ? 23.926 4.578 -14.047 1.00 93.75 71 GLU A CA 1
ATOM 575 C C . GLU A 1 71 ? 25.462 4.574 -14.037 1.00 93.75 71 GLU A C 1
ATOM 577 O O . GLU A 1 71 ? 26.071 3.614 -14.500 1.00 93.75 71 GLU A O 1
ATOM 582 N N . LYS A 1 72 ? 26.098 5.569 -13.398 1.00 94.69 72 LYS A N 1
ATOM 583 C CA . LYS A 1 72 ? 27.565 5.610 -13.205 1.00 94.69 72 LYS A CA 1
ATOM 584 C C . LYS A 1 72 ? 28.119 4.417 -12.416 1.00 94.69 72 LYS A C 1
ATOM 586 O O . LYS A 1 72 ? 29.302 4.121 -12.518 1.00 94.69 72 LYS A O 1
ATOM 591 N N . LYS A 1 73 ? 27.278 3.745 -11.625 1.00 95.31 73 LYS A N 1
ATOM 592 C CA . LYS A 1 73 ? 27.617 2.533 -10.862 1.00 95.31 73 LYS A CA 1
ATOM 593 C C . LYS A 1 73 ? 27.245 1.238 -11.600 1.00 95.31 73 LYS A C 1
ATOM 595 O O . LYS A 1 73 ? 27.270 0.176 -10.991 1.00 95.31 73 LYS A O 1
ATOM 600 N N . GLY A 1 74 ? 26.859 1.318 -12.875 1.00 93.31 74 GLY A N 1
ATOM 601 C CA . GLY A 1 74 ? 26.504 0.162 -13.704 1.00 93.31 74 GLY A CA 1
ATOM 602 C C . GLY A 1 74 ? 25.035 -0.273 -13.625 1.00 93.31 74 GLY A C 1
ATOM 603 O O . GLY A 1 74 ? 24.653 -1.261 -14.250 1.00 93.31 74 GLY A O 1
ATOM 604 N N . PHE A 1 75 ? 24.174 0.450 -12.901 1.00 95.56 75 PHE A N 1
ATOM 605 C CA . PHE A 1 75 ? 22.740 0.148 -12.880 1.00 95.56 75 PHE A CA 1
ATOM 606 C C . PHE A 1 75 ? 22.036 0.804 -14.066 1.00 95.56 75 PHE A C 1
ATOM 608 O O . PHE A 1 75 ? 21.728 2.000 -14.032 1.00 95.56 75 PHE A O 1
ATOM 615 N N . THR A 1 76 ? 21.732 0.007 -15.092 1.00 95.81 76 THR A N 1
ATOM 616 C CA . THR A 1 76 ? 20.988 0.465 -16.268 1.00 95.81 76 THR A CA 1
ATOM 617 C C . THR A 1 76 ? 19.612 1.007 -15.892 1.00 95.81 76 THR A C 1
ATOM 619 O O . THR A 1 76 ? 19.047 0.724 -14.828 1.00 95.81 76 THR A O 1
ATOM 622 N N . ARG A 1 77 ? 19.036 1.808 -16.789 1.00 96.38 77 ARG A N 1
ATOM 623 C CA . ARG A 1 77 ? 17.685 2.349 -16.604 1.00 96.38 77 ARG A CA 1
ATOM 624 C C . ARG A 1 77 ? 16.628 1.247 -16.527 1.00 96.38 77 ARG A C 1
ATOM 626 O O . ARG A 1 77 ? 15.623 1.453 -15.847 1.00 96.38 77 ARG A O 1
ATOM 633 N N . VAL A 1 78 ? 16.872 0.104 -17.174 1.00 96.12 78 VAL A N 1
ATOM 634 C CA . VAL A 1 78 ? 16.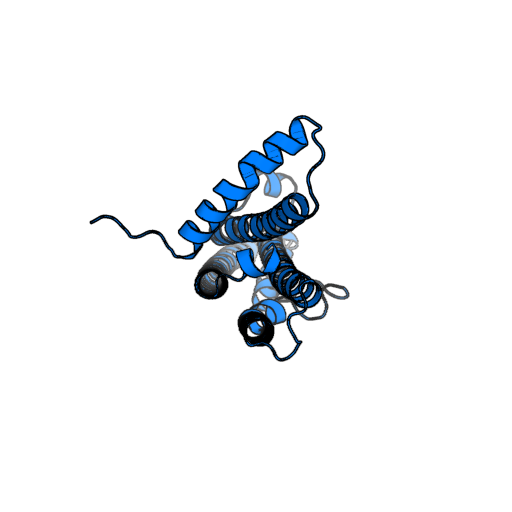026 -1.092 -17.084 1.00 96.12 78 VAL A CA 1
ATOM 635 C C . VAL A 1 78 ? 16.128 -1.727 -15.702 1.00 96.12 78 VAL A C 1
ATOM 637 O O . VAL A 1 78 ? 15.093 -1.921 -15.070 1.00 96.12 78 VAL A O 1
ATOM 640 N N . HIS A 1 79 ? 17.339 -1.924 -15.157 1.00 95.25 79 HIS A N 1
ATOM 641 C CA . HIS A 1 79 ? 17.505 -2.424 -13.782 1.00 95.25 79 HIS A CA 1
ATOM 642 C C . HIS A 1 79 ? 16.774 -1.542 -12.758 1.00 95.25 79 HIS A C 1
ATOM 644 O O . HIS A 1 79 ? 16.092 -2.039 -11.862 1.00 95.25 79 HIS A O 1
ATOM 650 N N . GLN A 1 80 ? 16.896 -0.219 -12.894 1.00 96.56 80 GLN A N 1
ATOM 651 C CA . GLN A 1 80 ? 16.218 0.727 -12.006 1.00 96.56 80 GLN A CA 1
ATOM 652 C C . GLN A 1 80 ? 14.690 0.654 -12.151 1.00 96.56 80 GLN A C 1
ATOM 654 O O . GLN A 1 80 ? 13.979 0.696 -11.149 1.00 96.56 80 GLN A O 1
ATOM 659 N N . HIS A 1 81 ? 14.179 0.506 -13.378 1.00 95.75 81 HIS A N 1
ATOM 660 C CA . HIS A 1 81 ? 12.747 0.359 -13.632 1.00 95.75 81 HIS A CA 1
ATOM 661 C C . HIS A 1 81 ? 12.191 -0.944 -13.039 1.00 95.75 81 HIS A C 1
ATOM 663 O O . HIS A 1 81 ? 11.229 -0.877 -12.274 1.00 95.75 81 HIS A O 1
ATOM 669 N N . ARG A 1 82 ? 12.848 -2.090 -13.284 1.00 94.44 82 ARG A N 1
ATOM 670 C CA . ARG A 1 82 ? 12.516 -3.384 -12.663 1.00 94.44 82 ARG A CA 1
ATOM 671 C C . ARG A 1 82 ? 12.454 -3.266 -11.144 1.00 94.44 82 ARG A C 1
ATOM 673 O O . ARG A 1 82 ? 11.438 -3.600 -10.542 1.00 94.44 82 ARG A O 1
ATOM 680 N N . LYS A 1 83 ? 13.507 -2.718 -10.530 1.00 94.62 83 LYS A N 1
ATOM 681 C CA . LYS A 1 83 ? 13.574 -2.518 -9.077 1.00 94.62 83 LYS A CA 1
ATOM 682 C C . LYS A 1 83 ? 12.390 -1.695 -8.557 1.00 94.62 83 LYS A C 1
ATOM 684 O O . LYS A 1 83 ? 11.840 -2.012 -7.506 1.00 94.62 83 LYS A O 1
ATOM 689 N N . ASN A 1 84 ? 11.993 -0.638 -9.267 1.00 95.69 84 ASN A N 1
ATOM 690 C CA . ASN A 1 84 ? 10.867 0.203 -8.860 1.00 95.69 84 ASN A CA 1
ATOM 691 C C . ASN A 1 84 ? 9.519 -0.533 -8.977 1.00 95.69 84 ASN A C 1
ATOM 693 O O . ASN A 1 84 ? 8.667 -0.344 -8.108 1.00 95.69 84 ASN A O 1
ATOM 697 N N . ILE A 1 85 ? 9.338 -1.394 -9.989 1.00 94.19 85 ILE A N 1
ATOM 698 C CA . ILE A 1 85 ? 8.170 -2.289 -10.097 1.00 94.19 85 ILE A CA 1
ATOM 699 C C . ILE A 1 85 ? 8.139 -3.264 -8.915 1.00 94.19 85 ILE A C 1
ATOM 701 O O . ILE A 1 85 ? 7.125 -3.381 -8.230 1.00 94.19 85 ILE A O 1
ATOM 705 N N . GLU A 1 86 ? 9.252 -3.943 -8.644 1.00 92.31 86 GLU A N 1
ATOM 706 C CA . GLU A 1 86 ? 9.352 -4.916 -7.552 1.00 92.31 86 GLU A CA 1
ATOM 707 C C . GLU A 1 86 ? 9.087 -4.262 -6.191 1.00 92.31 86 GLU A C 1
ATOM 709 O O . GLU A 1 86 ? 8.344 -4.801 -5.367 1.00 92.31 86 GLU A O 1
ATOM 714 N N . TRP A 1 87 ? 9.632 -3.064 -5.968 1.00 94.81 87 TRP A N 1
ATOM 715 C CA . TRP A 1 87 ? 9.373 -2.297 -4.754 1.00 94.81 87 TRP A CA 1
ATOM 716 C C . TRP A 1 87 ? 7.894 -1.915 -4.630 1.00 94.81 87 TRP A C 1
ATOM 718 O O . TRP A 1 87 ? 7.314 -2.099 -3.560 1.00 94.81 87 TRP A O 1
ATOM 728 N N . TYR A 1 88 ? 7.257 -1.475 -5.718 1.00 95.50 88 TYR A N 1
ATOM 729 C CA . TYR A 1 88 ? 5.823 -1.184 -5.728 1.00 95.50 88 TYR A CA 1
ATOM 730 C C . TYR A 1 88 ? 4.991 -2.410 -5.327 1.00 95.50 88 TYR A C 1
ATOM 732 O O . TYR A 1 88 ? 4.154 -2.325 -4.429 1.00 95.50 88 TYR A O 1
ATOM 740 N N . LEU A 1 89 ? 5.245 -3.565 -5.948 1.00 93.06 89 LEU A N 1
ATOM 741 C CA . LEU A 1 89 ? 4.511 -4.803 -5.668 1.00 93.06 89 LEU A CA 1
ATOM 742 C C . LEU A 1 89 ? 4.714 -5.282 -4.222 1.00 93.06 89 LEU A C 1
ATOM 744 O O . LEU A 1 89 ? 3.773 -5.764 -3.585 1.00 93.06 89 LEU A O 1
ATOM 748 N N . ASN A 1 90 ? 5.925 -5.123 -3.683 1.00 93.19 90 ASN A N 1
ATOM 749 C CA . ASN A 1 90 ? 6.212 -5.411 -2.280 1.00 93.19 90 ASN A CA 1
ATOM 750 C C . ASN A 1 90 ? 5.443 -4.477 -1.339 1.00 93.19 90 ASN A C 1
ATOM 752 O O . ASN A 1 90 ? 4.872 -4.948 -0.356 1.00 93.19 90 ASN A O 1
ATOM 756 N N . GLU A 1 91 ? 5.368 -3.183 -1.650 1.00 95.94 91 GLU A N 1
ATOM 757 C CA . GLU A 1 91 ? 4.625 -2.229 -0.826 1.00 95.94 91 GLU A CA 1
ATOM 758 C C . GLU A 1 91 ? 3.112 -2.491 -0.867 1.00 95.94 91 GLU A C 1
ATOM 760 O O . GLU A 1 91 ? 2.455 -2.445 0.171 1.00 95.94 91 GLU A O 1
ATOM 765 N N . VAL A 1 92 ? 2.551 -2.866 -2.026 1.00 95.00 92 VAL A N 1
ATOM 766 C CA . VAL A 1 92 ? 1.140 -3.290 -2.137 1.00 95.00 92 VAL A CA 1
ATOM 767 C C . VAL A 1 92 ? 0.855 -4.489 -1.228 1.00 95.00 92 VAL A C 1
ATOM 769 O O . VAL A 1 92 ? -0.181 -4.538 -0.560 1.00 95.00 92 VAL A O 1
ATOM 772 N N . TYR A 1 93 ? 1.779 -5.449 -1.158 1.00 93.75 93 TYR A N 1
ATOM 773 C CA . TYR A 1 93 ? 1.650 -6.590 -0.257 1.00 93.75 93 TYR A CA 1
ATOM 774 C C . TYR A 1 93 ? 1.721 -6.184 1.221 1.00 93.75 93 TYR A C 1
ATOM 776 O O . TYR A 1 93 ? 0.877 -6.611 2.008 1.00 93.75 93 TYR A O 1
ATOM 784 N N . ILE A 1 94 ? 2.688 -5.344 1.602 1.00 95.44 94 ILE A N 1
ATOM 785 C CA . ILE A 1 94 ? 2.816 -4.838 2.978 1.00 95.44 94 ILE A CA 1
ATOM 786 C C . ILE A 1 94 ? 1.540 -4.094 3.386 1.00 95.44 94 ILE A C 1
ATOM 788 O O . ILE A 1 94 ? 0.991 -4.344 4.460 1.00 95.44 94 ILE A O 1
ATOM 792 N N . PHE A 1 95 ? 1.027 -3.237 2.504 1.00 97.19 95 PHE A N 1
ATOM 793 C CA . PHE A 1 95 ? -0.228 -2.524 2.697 1.00 97.19 95 PHE A CA 1
ATOM 794 C C . PHE A 1 95 ? -1.399 -3.485 2.958 1.00 97.19 95 PHE A C 1
ATOM 796 O O . PHE A 1 95 ? -2.137 -3.318 3.932 1.00 97.19 95 PHE A O 1
ATOM 803 N N . LYS A 1 96 ? -1.534 -4.538 2.141 1.00 96.62 96 LYS A N 1
ATOM 804 C CA . LYS A 1 96 ? -2.550 -5.584 2.323 1.00 96.62 96 LYS A CA 1
ATOM 805 C C . LYS A 1 96 ? -2.458 -6.237 3.704 1.00 96.62 96 LYS A C 1
ATOM 807 O O . LYS A 1 96 ? -3.465 -6.329 4.405 1.00 96.62 96 LYS A O 1
ATOM 812 N N . GLU A 1 97 ? -1.267 -6.678 4.101 1.00 96.75 97 GLU A N 1
ATOM 813 C CA . GLU A 1 97 ? -1.053 -7.323 5.402 1.00 96.75 97 GLU A CA 1
ATOM 814 C C . GLU A 1 97 ? -1.399 -6.383 6.567 1.00 96.75 97 GLU A C 1
ATOM 816 O O . GLU A 1 97 ? -2.047 -6.799 7.530 1.00 96.75 97 GLU A O 1
ATOM 821 N N . ARG A 1 98 ? -1.057 -5.093 6.461 1.00 97.94 98 ARG A N 1
ATOM 822 C CA . ARG A 1 98 ? -1.388 -4.077 7.475 1.00 97.94 98 ARG A CA 1
ATOM 823 C C . ARG A 1 98 ? -2.899 -3.875 7.625 1.00 97.94 98 ARG A C 1
ATOM 825 O O . ARG A 1 98 ? -3.401 -3.875 8.750 1.00 97.94 98 ARG A O 1
ATOM 832 N N . VAL A 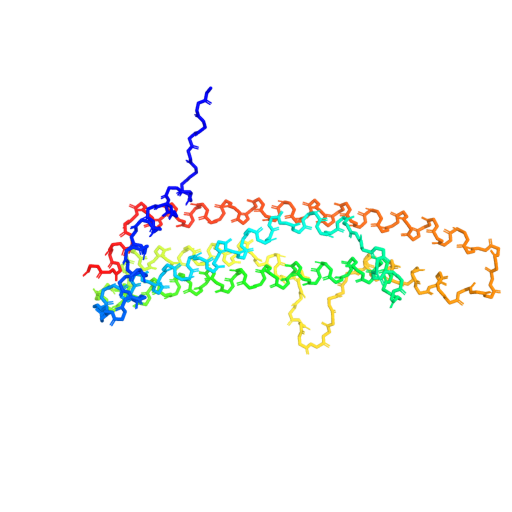1 99 ? -3.648 -3.793 6.522 1.00 98.25 99 VAL A N 1
ATOM 833 C CA . VAL A 1 99 ? -5.122 -3.687 6.564 1.00 98.25 99 VAL A CA 1
ATOM 834 C C . VAL A 1 99 ? -5.757 -4.948 7.159 1.00 98.25 99 VAL A C 1
ATOM 836 O O . VAL A 1 99 ? -6.642 -4.860 8.013 1.00 98.25 99 VAL A O 1
ATOM 839 N N . ILE A 1 100 ? -5.277 -6.137 6.783 1.00 97.88 100 ILE A N 1
ATOM 840 C CA . ILE A 1 100 ? -5.758 -7.404 7.356 1.00 97.88 100 ILE A CA 1
ATOM 841 C C . ILE A 1 100 ? -5.479 -7.466 8.859 1.00 97.88 100 ILE A C 1
ATOM 843 O O . ILE A 1 100 ? -6.353 -7.889 9.628 1.00 97.88 100 ILE A O 1
ATOM 847 N N . ARG A 1 101 ? -4.282 -7.050 9.289 1.00 97.81 101 ARG A N 1
ATOM 848 C CA . ARG A 1 101 ? -3.895 -6.975 10.701 1.00 97.81 101 ARG A CA 1
ATOM 849 C C . ARG A 1 101 ? -4.840 -6.059 11.467 1.00 97.81 101 ARG A C 1
ATOM 851 O O . ARG A 1 101 ? -5.332 -6.472 12.513 1.00 97.81 101 ARG A O 1
ATOM 858 N N . PHE A 1 102 ? -5.148 -4.880 10.933 1.00 98.00 102 PHE A N 1
ATOM 859 C CA . PHE A 1 102 ? -6.084 -3.934 11.540 1.00 98.00 102 PHE A CA 1
ATOM 860 C C . PHE A 1 102 ? -7.477 -4.533 11.746 1.00 98.00 102 PHE A C 1
ATOM 862 O O . PHE A 1 102 ? -7.965 -4.582 12.875 1.00 98.00 102 PHE A O 1
ATOM 869 N N . LEU A 1 103 ? -8.089 -5.069 10.688 1.00 98.00 103 LEU A N 1
ATOM 870 C CA . LEU A 1 103 ? -9.424 -5.672 10.774 1.00 98.00 103 LEU A CA 1
ATOM 871 C C . LEU A 1 103 ? -9.438 -6.881 11.724 1.00 98.00 103 LEU A C 1
ATOM 873 O O . LEU A 1 103 ? -10.357 -7.056 12.523 1.00 98.00 103 LEU A O 1
ATOM 877 N N . THR A 1 104 ? -8.381 -7.694 11.702 1.00 97.31 104 THR A N 1
ATOM 878 C CA . THR A 1 104 ? -8.243 -8.847 12.603 1.00 97.31 104 THR A CA 1
ATOM 879 C C . THR A 1 104 ? -8.073 -8.411 14.062 1.00 97.31 104 THR A C 1
ATOM 881 O O . THR A 1 104 ? -8.644 -9.035 14.957 1.00 97.31 104 THR A O 1
ATOM 884 N N . LEU A 1 105 ? -7.318 -7.339 14.316 1.00 96.19 105 LEU A N 1
ATOM 885 C CA . LEU A 1 105 ? -7.145 -6.764 15.647 1.00 96.19 105 LEU A CA 1
ATOM 886 C C . LEU A 1 105 ? -8.474 -6.223 16.187 1.00 96.19 105 LEU A C 1
ATOM 888 O O . LEU A 1 105 ? -8.854 -6.582 17.301 1.00 96.19 105 LEU A O 1
ATOM 892 N N . MET A 1 106 ? -9.214 -5.458 15.379 1.00 95.50 106 MET A N 1
ATOM 893 C CA . MET A 1 106 ? -10.555 -4.966 15.720 1.00 95.50 106 MET A CA 1
ATOM 894 C C . MET A 1 106 ? -11.492 -6.118 16.103 1.00 95.50 106 MET A C 1
ATOM 896 O O . MET A 1 106 ? -12.067 -6.117 17.192 1.00 95.50 106 MET A O 1
ATOM 900 N N . LYS A 1 107 ? -11.566 -7.163 15.264 1.00 96.06 107 LYS A N 1
ATOM 901 C CA . LYS A 1 107 ? -12.371 -8.366 15.537 1.00 96.06 107 LYS A CA 1
ATOM 902 C C . LYS A 1 107 ? -11.991 -9.018 16.867 1.00 96.06 107 LYS A C 1
ATOM 904 O O . LYS A 1 107 ? -12.859 -9.354 17.669 1.00 96.06 107 LYS A O 1
ATOM 909 N N . ARG A 1 108 ? -10.689 -9.197 17.120 1.00 95.00 108 ARG A N 1
ATOM 910 C CA . ARG A 1 108 ? -10.185 -9.795 18.368 1.00 95.00 108 ARG A CA 1
ATOM 911 C C . ARG A 1 108 ? -10.554 -8.957 19.591 1.00 95.00 108 ARG A C 1
ATOM 913 O O . ARG A 1 108 ? -10.922 -9.542 20.607 1.00 95.00 108 ARG A O 1
ATOM 920 N N . LYS A 1 109 ? -10.458 -7.625 19.510 1.00 93.69 109 LYS A N 1
ATOM 921 C CA . LYS A 1 109 ? -10.835 -6.730 20.615 1.00 93.69 109 LYS A CA 1
ATOM 922 C C . LYS A 1 109 ? -12.340 -6.798 20.905 1.00 93.69 109 LYS A C 1
ATOM 924 O O . LYS A 1 109 ? -12.698 -6.983 22.061 1.00 93.69 109 LYS A O 1
ATOM 929 N N . LEU A 1 110 ? -13.203 -6.791 19.883 1.00 93.50 110 LEU A N 1
ATOM 930 C CA . LEU A 1 110 ? -14.656 -6.959 20.065 1.00 93.50 110 LEU A CA 1
ATOM 931 C C . LEU A 1 110 ? -15.023 -8.305 20.713 1.00 93.50 110 LEU A C 1
ATOM 933 O O . LEU A 1 110 ? -15.793 -8.340 21.667 1.00 93.50 110 LEU A O 1
ATOM 937 N N . ILE A 1 111 ? -14.429 -9.417 20.264 1.00 93.06 111 ILE A N 1
ATOM 938 C CA . ILE A 1 111 ? -14.688 -10.742 20.864 1.00 93.06 111 ILE A CA 1
ATOM 939 C C . ILE A 1 111 ? -14.273 -10.767 22.344 1.00 93.06 111 ILE A C 1
ATOM 941 O O . ILE A 1 111 ? -14.986 -11.316 23.181 1.00 93.06 111 ILE A O 1
ATOM 945 N N . LYS A 1 112 ? -13.141 -10.139 22.692 1.00 91.25 112 LYS A N 1
ATOM 946 C CA . LYS A 1 112 ? -12.699 -10.001 24.093 1.00 91.25 112 LYS A CA 1
ATOM 947 C C . LYS A 1 112 ? -13.650 -9.151 24.943 1.00 91.25 112 LYS A C 1
ATOM 949 O O . LYS A 1 112 ? -13.631 -9.290 26.159 1.00 91.25 112 LYS A O 1
ATOM 954 N N . LYS A 1 113 ? -14.469 -8.303 24.317 1.00 88.56 113 LYS A N 1
ATOM 955 C CA . LYS A 1 113 ? -15.531 -7.498 24.941 1.00 88.56 113 LYS A CA 1
ATOM 956 C C . LYS A 1 113 ? -16.890 -8.211 24.949 1.00 88.56 113 LYS A C 1
ATOM 958 O O . LYS A 1 113 ? -17.918 -7.567 25.100 1.00 88.56 113 LYS A O 1
ATOM 963 N N . HIS A 1 114 ? -16.897 -9.536 24.798 1.00 87.12 114 HIS A N 1
ATOM 964 C CA . HIS A 1 114 ? -18.091 -10.386 24.841 1.00 87.12 114 HIS A CA 1
ATOM 965 C C . HIS A 1 114 ? -19.086 -10.191 23.687 1.00 87.12 114 HIS A C 1
ATOM 967 O O . HIS A 1 114 ? -20.201 -10.709 23.751 1.00 87.12 114 HIS A O 1
ATOM 973 N N . PHE A 1 115 ? -18.687 -9.535 22.592 1.00 89.56 115 PHE A N 1
ATOM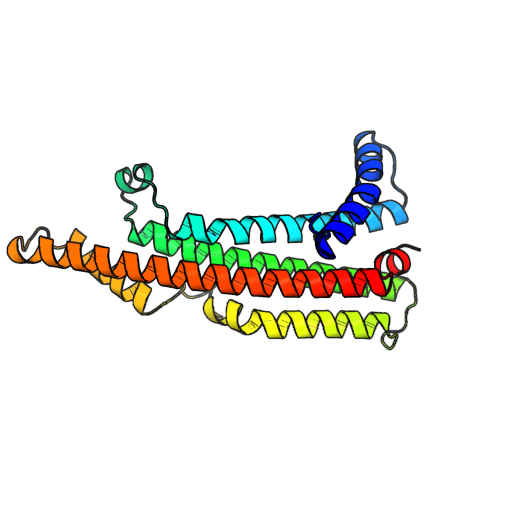 974 C CA . PHE A 1 115 ? -19.480 -9.584 21.366 1.00 89.56 115 PHE A CA 1
ATOM 975 C C . PHE A 1 115 ? -19.495 -11.020 20.826 1.00 89.56 115 PHE A C 1
ATOM 977 O O . PHE A 1 115 ? -18.448 -11.658 20.660 1.00 89.56 115 PHE A O 1
ATOM 984 N N . LEU A 1 116 ? -20.693 -11.535 20.545 1.00 87.69 116 LEU A N 1
ATOM 985 C CA . LEU A 1 116 ? -20.865 -12.850 19.933 1.00 87.69 116 LEU A CA 1
ATOM 986 C C . LEU A 1 116 ? -20.238 -12.863 18.534 1.00 87.69 116 LEU A C 1
ATOM 988 O O . LEU A 1 116 ? -20.283 -11.872 17.812 1.00 87.69 116 LEU A O 1
ATOM 992 N N . LYS A 1 117 ? -19.720 -14.016 18.094 1.00 84.88 117 LYS A N 1
ATOM 993 C CA . LYS A 1 117 ? -19.198 -14.176 16.719 1.00 84.88 117 LYS A CA 1
ATOM 994 C C . LYS A 1 117 ? -20.252 -13.888 15.641 1.00 84.88 117 LYS A C 1
ATOM 996 O O . LYS A 1 117 ? -19.898 -13.627 14.498 1.00 84.88 117 LYS A O 1
ATOM 1001 N N . THR A 1 118 ? -21.525 -13.969 16.010 1.00 88.88 118 THR A N 1
ATOM 1002 C CA . THR A 1 118 ? -22.689 -13.689 15.171 1.00 88.88 118 THR A CA 1
ATOM 1003 C C . THR A 1 118 ? -23.180 -12.245 15.284 1.00 88.88 118 THR A C 1
ATOM 1005 O O . THR A 1 118 ? -24.182 -11.920 14.654 1.00 88.88 118 THR A O 1
ATOM 1008 N N . SER A 1 119 ? -22.519 -11.381 16.069 1.00 93.25 119 SER A N 1
ATOM 1009 C CA . SER A 1 119 ? -22.916 -9.975 16.174 1.00 93.25 119 SER A CA 1
ATOM 1010 C C . SER A 1 119 ? -22.726 -9.255 14.840 1.00 93.25 119 SER A C 1
ATOM 1012 O O . SER A 1 119 ? -21.846 -9.597 14.041 1.00 93.25 119 SER A O 1
ATOM 1014 N N . THR A 1 120 ? -23.548 -8.233 14.614 1.00 94.19 120 THR A N 1
ATOM 1015 C CA . THR A 1 120 ? -23.515 -7.420 13.395 1.00 94.19 120 THR A CA 1
ATOM 1016 C C . THR A 1 120 ? -22.153 -6.753 13.198 1.00 94.19 120 THR A C 1
ATOM 1018 O O . THR A 1 120 ? -21.668 -6.688 12.073 1.00 94.19 120 THR A O 1
ATOM 1021 N N . GLU A 1 121 ? -21.474 -6.339 14.272 1.00 95.00 121 GLU A N 1
ATOM 1022 C CA . GLU A 1 121 ? -20.131 -5.753 14.203 1.00 95.00 121 GLU A CA 1
ATOM 1023 C C . GLU A 1 121 ? -19.075 -6.751 13.720 1.00 95.00 121 GLU A C 1
ATOM 1025 O O . GLU A 1 121 ? -18.223 -6.409 12.898 1.00 95.00 121 GLU A O 1
ATOM 1030 N N . ILE A 1 122 ? -19.120 -7.992 14.214 1.00 95.81 122 ILE A N 1
ATOM 1031 C CA . ILE A 1 122 ? -18.175 -9.031 13.796 1.00 95.81 122 ILE A CA 1
ATOM 1032 C C . ILE A 1 122 ? -18.406 -9.397 12.329 1.00 95.81 122 ILE A C 1
ATOM 1034 O O . ILE A 1 122 ? -17.444 -9.473 11.561 1.00 95.81 122 ILE A O 1
ATOM 1038 N N . GLN A 1 123 ? -19.670 -9.564 11.931 1.00 96.62 123 GLN A N 1
ATOM 1039 C CA . GLN A 1 123 ? -20.039 -9.834 10.541 1.00 96.62 123 GLN A CA 1
ATOM 1040 C C . GLN A 1 123 ? -19.631 -8.690 9.609 1.00 96.62 123 GLN A C 1
ATOM 1042 O O . GLN A 1 123 ? -19.124 -8.948 8.518 1.00 96.62 123 GLN A O 1
ATOM 1047 N N . LEU A 1 124 ? -19.779 -7.435 10.046 1.00 96.69 124 LEU A N 1
ATOM 1048 C CA . LEU A 1 124 ? -19.315 -6.277 9.291 1.00 96.69 124 LEU A CA 1
ATOM 1049 C C . LEU A 1 124 ? -17.800 -6.329 9.077 1.00 96.69 124 LEU A C 1
ATOM 1051 O O . LEU A 1 124 ? -17.352 -6.167 7.947 1.00 96.69 124 LEU A O 1
ATOM 1055 N N . ILE A 1 125 ? -17.003 -6.592 10.117 1.00 97.44 125 ILE A N 1
ATOM 1056 C CA . ILE A 1 125 ? -15.541 -6.689 9.973 1.00 97.44 125 ILE A CA 1
ATOM 1057 C C . ILE A 1 125 ? -15.149 -7.826 9.022 1.00 97.44 125 ILE A C 1
ATOM 1059 O O . ILE A 1 125 ? -14.262 -7.644 8.186 1.00 97.44 125 ILE A O 1
ATOM 1063 N N . ASP A 1 126 ? -15.805 -8.983 9.122 1.00 97.50 126 ASP A N 1
ATOM 1064 C CA . ASP A 1 126 ? -15.555 -10.109 8.220 1.00 97.50 126 ASP A CA 1
ATOM 1065 C C . ASP A 1 126 ? -15.929 -9.766 6.773 1.00 97.50 126 ASP A C 1
ATOM 1067 O O . ASP A 1 126 ? -15.161 -10.060 5.854 1.00 97.50 126 ASP A O 1
ATOM 1071 N N . SER A 1 127 ? -17.049 -9.067 6.570 1.00 97.69 127 SER A N 1
ATOM 1072 C CA . SER A 1 127 ? -17.453 -8.563 5.258 1.00 97.69 127 SER A CA 1
ATOM 1073 C C . SER A 1 127 ? -16.451 -7.548 4.711 1.00 97.69 127 SER A C 1
ATOM 1075 O O . SER A 1 127 ? -16.052 -7.665 3.558 1.00 97.69 127 SER A O 1
ATOM 1077 N N . LEU A 1 128 ? -15.998 -6.582 5.518 1.00 97.81 128 LEU A N 1
ATOM 1078 C CA . LEU A 1 128 ? -14.988 -5.597 5.117 1.00 97.81 128 LEU A CA 1
ATOM 1079 C C . LEU A 1 128 ? -13.677 -6.281 4.725 1.00 97.81 128 LEU A C 1
ATOM 1081 O O . LEU A 1 128 ? -13.086 -5.944 3.701 1.00 97.81 128 LEU A O 1
ATOM 1085 N N . LYS A 1 129 ? -13.239 -7.270 5.513 1.00 98.00 129 LYS A N 1
ATOM 1086 C CA . LYS A 1 129 ? -12.024 -8.041 5.235 1.00 98.00 129 LYS A CA 1
ATOM 1087 C C . LYS A 1 129 ? -12.146 -8.824 3.932 1.00 98.00 129 LYS A C 1
ATOM 1089 O O . LYS A 1 129 ? -11.205 -8.807 3.144 1.00 98.00 129 LYS A O 1
ATOM 1094 N N . LYS A 1 130 ? -13.284 -9.484 3.702 1.00 97.50 130 LYS A N 1
ATOM 1095 C CA . LYS A 1 130 ? -13.551 -10.219 2.462 1.00 97.50 130 LYS A CA 1
ATOM 1096 C C . LYS A 1 130 ? -13.568 -9.280 1.256 1.00 97.50 130 LYS A C 1
ATOM 1098 O O . LYS A 1 130 ? -12.787 -9.480 0.338 1.00 97.50 130 LYS A O 1
ATOM 1103 N N . THR A 1 131 ? -14.362 -8.209 1.303 1.00 97.06 131 THR A N 1
ATOM 1104 C CA . THR A 1 131 ? -14.430 -7.206 0.228 1.00 97.06 131 THR A CA 1
ATOM 1105 C C . THR A 1 131 ? -13.057 -6.615 -0.078 1.00 97.06 131 THR A C 1
ATOM 1107 O O . THR A 1 131 ? -12.706 -6.444 -1.245 1.00 97.06 131 THR A O 1
ATOM 1110 N N . PHE A 1 132 ? -12.260 -6.320 0.955 1.00 97.19 132 PHE A N 1
ATOM 1111 C CA . PHE A 1 132 ? -10.894 -5.843 0.778 1.00 97.19 132 PHE A CA 1
ATOM 1112 C C . PHE A 1 132 ? -10.040 -6.869 0.032 1.00 97.19 132 PHE A C 1
ATOM 1114 O O . PHE A 1 132 ? -9.460 -6.514 -0.988 1.00 97.19 132 PHE A O 1
ATOM 1121 N N . LEU A 1 133 ? -10.002 -8.121 0.507 1.00 95.81 133 LEU A N 1
ATOM 1122 C CA . LEU A 1 133 ? -9.238 -9.216 -0.100 1.00 95.81 133 LEU A CA 1
ATOM 1123 C C . LEU A 1 133 ? -9.623 -9.448 -1.563 1.00 95.81 133 LEU A C 1
ATOM 1125 O O . LEU A 1 133 ? -8.742 -9.446 -2.419 1.00 95.81 133 LEU A O 1
ATOM 1129 N N . ASP A 1 134 ? -10.919 -9.557 -1.848 1.00 94.56 134 ASP A N 1
ATOM 1130 C CA . ASP A 1 134 ? -11.437 -9.771 -3.202 1.00 94.56 134 ASP A CA 1
ATOM 1131 C C . ASP A 1 134 ? -11.032 -8.616 -4.139 1.00 94.56 134 ASP A C 1
ATOM 1133 O O . ASP A 1 134 ? -10.699 -8.828 -5.304 1.00 94.56 134 ASP A O 1
ATOM 1137 N N . SER A 1 135 ? -10.985 -7.383 -3.620 1.00 93.38 135 SER A N 1
ATOM 1138 C CA . SER A 1 135 ? -10.619 -6.197 -4.405 1.00 93.38 135 SER A CA 1
ATOM 1139 C C . SER A 1 135 ? -9.118 -6.077 -4.685 1.00 93.38 135 SER A C 1
ATOM 1141 O O . SER A 1 135 ? -8.726 -5.447 -5.668 1.00 93.38 135 SER A O 1
ATOM 1143 N N . VAL A 1 136 ? -8.264 -6.640 -3.825 1.00 92.38 136 VAL A N 1
ATOM 1144 C CA . VAL A 1 136 ? -6.798 -6.580 -3.979 1.00 92.38 136 VAL A CA 1
ATOM 1145 C C . VAL A 1 136 ? -6.204 -7.845 -4.592 1.00 92.38 136 VAL A C 1
ATOM 1147 O O . VAL A 1 136 ? -5.046 -7.820 -5.003 1.00 92.38 136 VAL A O 1
ATOM 1150 N N . ASP A 1 137 ? -6.978 -8.925 -4.710 1.00 88.50 137 ASP A N 1
ATOM 1151 C CA . ASP A 1 137 ? -6.532 -10.211 -5.257 1.00 88.50 137 ASP A CA 1
ATOM 1152 C C . ASP A 1 137 ? -5.901 -10.064 -6.651 1.00 88.50 137 ASP A C 1
ATOM 1154 O O . ASP A 1 137 ? -4.776 -10.507 -6.878 1.00 88.50 137 ASP A O 1
ATOM 1158 N N . GLY A 1 138 ? -6.542 -9.321 -7.561 1.00 83.81 138 GLY A N 1
ATOM 1159 C CA . GLY A 1 138 ? -5.983 -9.046 -8.892 1.00 83.81 138 GLY A CA 1
ATOM 1160 C C . GLY A 1 138 ? -4.653 -8.274 -8.864 1.00 83.81 138 GLY A C 1
ATOM 1161 O O . GLY A 1 138 ? -3.778 -8.498 -9.704 1.00 83.81 138 GLY A O 1
ATOM 1162 N N . LEU A 1 139 ? -4.456 -7.406 -7.865 1.00 84.06 139 LEU A N 1
ATOM 1163 C CA . LEU A 1 139 ? -3.206 -6.659 -7.685 1.00 84.06 139 LEU A CA 1
ATOM 1164 C C . LEU A 1 139 ? -2.076 -7.573 -7.203 1.00 84.06 139 LEU A C 1
ATOM 1166 O O . LEU A 1 139 ? -0.930 -7.423 -7.620 1.00 84.06 139 LEU A O 1
ATOM 1170 N N . ILE A 1 140 ? -2.404 -8.537 -6.343 1.00 79.75 140 ILE A N 1
ATOM 1171 C CA . ILE A 1 140 ? -1.438 -9.450 -5.725 1.00 79.75 140 ILE A CA 1
ATOM 1172 C C . ILE A 1 140 ? -1.086 -10.595 -6.663 1.00 79.75 140 ILE A C 1
ATOM 1174 O O . ILE A 1 140 ? 0.084 -10.955 -6.745 1.00 79.75 140 ILE A O 1
ATOM 1178 N N . LYS A 1 141 ? -2.053 -11.121 -7.422 1.00 79.94 141 LYS A N 1
ATOM 1179 C CA . LYS A 1 141 ? -1.800 -12.127 -8.463 1.00 79.94 141 LYS A CA 1
ATOM 1180 C C . LYS A 1 141 ? -0.756 -11.653 -9.467 1.00 79.94 141 LYS A C 1
ATOM 1182 O O . LYS A 1 141 ? 0.049 -12.453 -9.925 1.00 79.94 141 LYS A O 1
ATOM 1187 N N . THR A 1 142 ? -0.698 -10.343 -9.722 1.00 71.00 142 THR A N 1
ATOM 1188 C CA . THR A 1 142 ? 0.352 -9.739 -10.553 1.00 71.00 142 THR A CA 1
ATOM 1189 C C . THR A 1 142 ? 1.748 -9.928 -9.949 1.00 71.00 142 THR A C 1
ATOM 1191 O O . THR A 1 142 ? 2.688 -10.145 -10.690 1.00 71.00 142 THR A O 1
ATOM 1194 N N . ARG A 1 143 ? 1.921 -9.928 -8.622 1.00 68.69 143 ARG A N 1
ATOM 1195 C CA . ARG A 1 143 ? 3.215 -10.233 -7.978 1.00 68.69 143 ARG A CA 1
ATOM 1196 C C . ARG A 1 143 ? 3.637 -11.703 -8.154 1.00 68.69 143 ARG A C 1
ATOM 1198 O O . ARG A 1 143 ? 4.824 -11.998 -8.046 1.00 68.69 143 ARG A O 1
ATOM 1205 N N . GLY A 1 144 ? 2.684 -12.591 -8.450 1.00 61.19 144 GLY A N 1
ATOM 1206 C CA . GLY A 1 144 ? 2.864 -14.039 -8.531 1.00 61.19 144 GLY A CA 1
ATOM 1207 C C . GLY A 1 144 ? 2.840 -14.722 -7.158 1.00 61.19 144 GLY A C 1
ATOM 1208 O O . GLY A 1 144 ? 3.187 -14.125 -6.139 1.00 61.19 144 GLY A O 1
ATOM 1209 N N . GLU A 1 145 ? 2.449 -15.998 -7.127 1.00 53.41 145 GLU A N 1
ATOM 1210 C CA . GLU A 1 145 ? 2.467 -16.842 -5.915 1.00 53.41 145 GLU A CA 1
ATOM 1211 C C . GLU A 1 145 ? 3.899 -17.226 -5.477 1.00 53.41 145 GLU A C 1
ATOM 1213 O O . GLU A 1 145 ? 4.117 -17.714 -4.371 1.00 53.41 145 GLU A O 1
ATOM 1218 N N . HIS A 1 146 ? 4.902 -16.955 -6.318 1.00 52.19 146 HIS A N 1
ATOM 1219 C CA . HIS A 1 146 ? 6.243 -17.536 -6.225 1.00 52.19 146 HIS A CA 1
ATOM 1220 C C . HIS A 1 146 ? 7.357 -16.538 -5.882 1.00 52.19 146 HIS A C 1
ATOM 1222 O O . HIS A 1 146 ? 8.490 -16.728 -6.313 1.00 52.19 146 HIS A O 1
ATOM 1228 N N . VAL A 1 147 ? 7.094 -15.520 -5.054 1.00 55.38 147 VAL A N 1
ATOM 1229 C CA . VAL A 1 147 ? 8.134 -14.568 -4.583 1.00 55.38 147 VAL A CA 1
ATOM 1230 C C . VAL A 1 147 ? 9.301 -15.275 -3.863 1.00 55.38 147 VAL A C 1
ATOM 1232 O O . VAL A 1 147 ? 10.382 -14.715 -3.720 1.00 55.38 147 VAL A O 1
ATOM 1235 N N . HIS A 1 148 ? 9.091 -16.518 -3.422 1.00 56.91 148 HIS A N 1
ATOM 1236 C CA . HIS A 1 148 ? 10.104 -17.357 -2.781 1.00 56.91 148 HIS A CA 1
ATOM 1237 C C . HIS A 1 148 ? 10.901 -18.252 -3.744 1.00 56.91 148 HIS A C 1
ATOM 1239 O O . HIS A 1 148 ? 11.856 -18.882 -3.302 1.00 56.91 148 HIS A O 1
ATOM 1245 N N . VAL A 1 149 ? 10.527 -18.330 -5.028 1.00 56.66 149 VAL A N 1
ATOM 1246 C CA . VAL A 1 149 ? 11.136 -19.271 -5.991 1.00 56.66 149 VAL A CA 1
ATOM 1247 C C . VAL A 1 149 ? 11.645 -18.561 -7.246 1.00 56.66 149 VAL A C 1
ATOM 1249 O O . VAL A 1 149 ? 12.728 -18.887 -7.723 1.00 56.66 149 VAL A O 1
ATOM 1252 N N . PHE A 1 150 ? 10.923 -17.559 -7.754 1.00 61.00 150 PHE A N 1
ATOM 1253 C CA . PHE A 1 150 ? 11.319 -16.812 -8.948 1.00 61.00 150 PHE A CA 1
ATOM 1254 C C . PHE A 1 150 ? 11.075 -15.312 -8.779 1.00 61.00 150 PHE A C 1
ATOM 1256 O O . PHE A 1 150 ? 10.107 -14.881 -8.151 1.00 61.00 150 PHE A O 1
ATOM 1263 N N . SER A 1 151 ? 11.949 -14.500 -9.375 1.00 65.94 151 SER A N 1
ATOM 1264 C CA . SER A 1 151 ? 11.706 -13.065 -9.523 1.00 65.94 151 SER A CA 1
ATOM 1265 C C . SER A 1 151 ? 10.461 -12.823 -10.381 1.00 65.94 151 SER A C 1
ATOM 1267 O O . SER A 1 151 ? 10.146 -13.625 -11.258 1.00 65.94 151 SER A O 1
ATOM 1269 N N . TYR A 1 152 ? 9.780 -11.696 -10.157 1.00 71.75 152 TYR A N 1
ATOM 1270 C CA . TYR A 1 152 ? 8.634 -11.277 -10.966 1.00 71.75 152 TYR A CA 1
ATOM 1271 C C . TYR A 1 152 ? 8.968 -11.342 -12.465 1.00 71.75 152 TYR A C 1
ATOM 1273 O O . TYR A 1 152 ? 9.993 -10.804 -12.895 1.00 71.75 152 TYR A O 1
ATOM 1281 N N . GLN A 1 153 ? 8.115 -12.017 -13.239 1.00 72.31 153 GLN A N 1
ATOM 1282 C CA . GLN A 1 153 ? 8.236 -12.135 -14.689 1.00 72.31 153 GLN A CA 1
ATOM 1283 C C . GLN A 1 153 ? 7.057 -11.427 -15.350 1.00 72.31 153 GLN A C 1
ATOM 1285 O O . GLN A 1 153 ? 5.907 -11.847 -15.232 1.00 72.31 153 GLN A O 1
ATOM 1290 N N . ASP A 1 154 ? 7.365 -10.356 -16.065 1.00 83.19 154 ASP A N 1
ATOM 1291 C CA . ASP A 1 154 ? 6.456 -9.680 -16.981 1.00 83.19 154 ASP A CA 1
ATOM 1292 C C . ASP A 1 154 ? 7.069 -9.799 -18.376 1.00 83.19 154 ASP A C 1
ATOM 1294 O O . ASP A 1 154 ? 8.272 -9.586 -18.540 1.00 83.19 154 ASP A O 1
ATOM 1298 N N . LYS A 1 155 ? 6.274 -10.226 -19.365 1.00 86.38 155 LYS A N 1
ATOM 1299 C CA . LYS A 1 155 ? 6.782 -10.495 -20.719 1.00 86.38 155 LYS A CA 1
ATOM 1300 C C . LYS A 1 155 ? 7.398 -9.249 -21.345 1.00 86.38 155 LYS A C 1
ATOM 1302 O O . LYS A 1 155 ? 8.430 -9.352 -22.005 1.00 86.38 155 LYS A O 1
ATOM 1307 N N . ASP A 1 156 ? 6.801 -8.089 -21.103 1.00 88.75 156 ASP A N 1
ATOM 1308 C CA . ASP A 1 156 ? 7.281 -6.841 -21.671 1.00 88.75 156 ASP A CA 1
ATOM 1309 C C . ASP A 1 156 ? 8.529 -6.352 -20.926 1.00 88.75 156 ASP A C 1
ATOM 1311 O O . ASP A 1 156 ? 9.474 -5.859 -21.544 1.00 88.75 156 ASP A O 1
ATOM 1315 N N . LEU A 1 157 ? 8.574 -6.552 -19.603 1.00 90.50 157 LEU A N 1
ATOM 1316 C CA . LEU A 1 157 ? 9.774 -6.292 -18.804 1.00 90.50 157 LEU A CA 1
ATOM 1317 C C . LEU A 1 157 ? 10.945 -7.180 -19.248 1.00 90.50 157 LEU A C 1
ATOM 1319 O O . LEU A 1 157 ? 12.065 -6.704 -19.403 1.00 90.50 157 LEU A O 1
ATOM 1323 N N . HIS A 1 158 ? 10.678 -8.457 -19.513 1.00 91.12 158 HIS A N 1
ATOM 1324 C CA . HIS A 1 158 ? 11.684 -9.384 -20.016 1.00 91.12 158 HIS A CA 1
ATOM 1325 C C . HIS A 1 158 ? 12.194 -8.966 -21.401 1.00 91.12 158 HIS A C 1
ATOM 1327 O O . HIS A 1 158 ? 13.395 -9.011 -21.657 1.00 91.12 158 HIS A O 1
ATOM 1333 N N . HIS A 1 159 ? 11.309 -8.493 -22.281 1.00 92.44 159 HIS A N 1
ATOM 1334 C CA . HIS A 1 159 ? 11.707 -7.987 -23.592 1.00 92.44 159 HIS A CA 1
ATOM 1335 C C . HIS A 1 159 ? 12.683 -6.803 -23.488 1.00 92.44 159 HIS A C 1
ATOM 1337 O O . HIS A 1 159 ? 13.734 -6.820 -24.129 1.00 92.44 159 HIS A O 1
ATOM 1343 N N . ILE A 1 160 ? 12.398 -5.810 -22.635 1.00 94.69 160 ILE A N 1
ATOM 1344 C CA . ILE A 1 160 ? 13.317 -4.672 -22.460 1.00 94.69 160 ILE A CA 1
ATOM 1345 C C . ILE A 1 160 ? 14.631 -5.063 -21.777 1.00 94.69 160 ILE A C 1
ATOM 1347 O O . ILE A 1 160 ? 15.654 -4.429 -22.017 1.00 94.69 160 ILE A O 1
ATOM 1351 N N . GLU A 1 161 ? 14.633 -6.112 -20.955 1.00 94.25 161 GLU A N 1
ATOM 1352 C CA . GLU A 1 161 ? 15.858 -6.669 -20.374 1.00 94.25 161 GLU A CA 1
ATOM 1353 C C . GLU A 1 161 ? 16.736 -7.329 -21.426 1.00 94.25 161 GLU A C 1
ATOM 1355 O O . GLU A 1 161 ? 17.945 -7.108 -21.427 1.00 94.25 161 GLU A O 1
ATOM 1360 N N . LEU A 1 162 ? 16.144 -8.085 -22.352 1.00 92.88 162 LEU A N 1
ATOM 1361 C CA . LEU A 1 162 ? 16.877 -8.666 -23.474 1.00 92.88 162 LEU A CA 1
ATOM 1362 C C . LEU A 1 162 ? 17.487 -7.578 -24.363 1.00 92.88 162 LEU A C 1
ATOM 1364 O O . LEU A 1 162 ? 18.655 -7.692 -24.730 1.00 92.88 162 LEU A O 1
ATOM 1368 N N . LEU A 1 163 ? 16.745 -6.503 -24.654 1.00 92.25 163 LEU A N 1
ATOM 1369 C CA . LEU A 1 163 ? 17.268 -5.348 -25.395 1.00 92.25 163 LEU A CA 1
ATOM 1370 C C . LEU A 1 163 ? 18.409 -4.645 -24.641 1.00 92.25 163 LEU A C 1
ATOM 1372 O O . LEU A 1 163 ? 19.409 -4.269 -25.248 1.00 92.25 163 LEU A O 1
ATOM 1376 N N . ASP A 1 164 ? 18.298 -4.497 -23.319 1.00 94.50 164 ASP A N 1
ATOM 1377 C CA . ASP A 1 164 ? 19.339 -3.895 -22.474 1.00 94.50 164 ASP A CA 1
ATOM 1378 C C . ASP A 1 164 ? 20.600 -4.766 -22.378 1.00 94.50 164 ASP A C 1
ATOM 1380 O O . ASP A 1 164 ? 21.714 -4.244 -22.323 1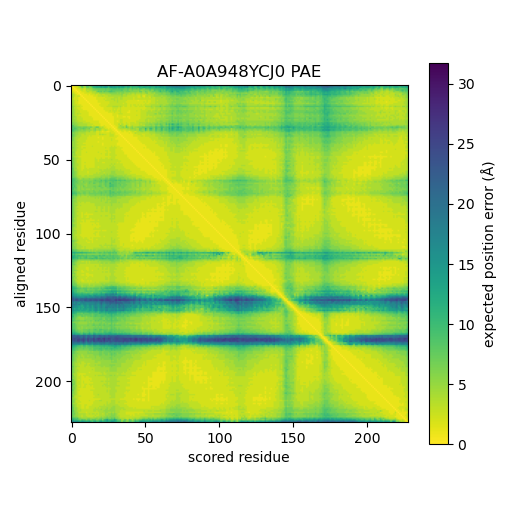.00 94.50 164 ASP A O 1
ATOM 1384 N N . VAL A 1 165 ? 20.449 -6.093 -22.369 1.00 92.56 165 VAL A N 1
ATOM 1385 C CA . VAL A 1 165 ? 21.571 -7.037 -22.456 1.00 92.56 165 VAL A CA 1
ATOM 1386 C C . VAL A 1 165 ? 22.212 -6.958 -23.838 1.00 92.56 165 VAL A C 1
ATOM 1388 O O . VAL A 1 165 ? 23.417 -6.743 -23.929 1.00 92.56 165 VAL A O 1
ATOM 1391 N N . ALA A 1 166 ? 21.416 -7.036 -24.907 1.00 90.25 166 ALA A N 1
ATOM 1392 C CA . ALA A 1 166 ? 21.888 -6.913 -26.281 1.00 90.25 166 ALA A CA 1
ATOM 1393 C C . ALA A 1 166 ? 22.696 -5.620 -26.476 1.00 90.25 166 ALA A C 1
ATOM 1395 O O . ALA A 1 166 ? 23.859 -5.673 -26.870 1.00 90.25 166 ALA A O 1
ATOM 1396 N N . TYR A 1 167 ? 22.135 -4.465 -26.109 1.00 89.81 167 TYR A N 1
ATOM 1397 C CA . TYR A 1 167 ? 22.804 -3.165 -26.218 1.00 89.81 167 TYR A CA 1
ATOM 1398 C C . TYR A 1 167 ? 24.173 -3.123 -25.515 1.00 89.81 167 TYR A C 1
ATOM 1400 O O . TYR A 1 167 ? 25.105 -2.484 -26.009 1.00 89.81 167 TYR A O 1
ATOM 1408 N N . ARG A 1 168 ? 24.304 -3.809 -24.372 1.00 88.44 168 ARG A N 1
ATOM 1409 C CA . ARG A 1 168 ? 25.543 -3.865 -23.582 1.00 88.44 168 ARG A CA 1
ATOM 1410 C C . ARG A 1 168 ? 26.553 -4.894 -24.079 1.00 88.44 168 ARG A C 1
ATOM 1412 O O . ARG A 1 168 ? 27.740 -4.709 -23.850 1.00 88.44 168 ARG A O 1
ATOM 1419 N N . THR A 1 169 ? 26.104 -5.977 -24.708 1.00 85.69 169 THR A N 1
ATOM 1420 C CA . THR A 1 169 ? 26.979 -7.063 -25.176 1.00 85.69 169 THR A CA 1
ATOM 1421 C C . THR A 1 169 ? 27.428 -6.868 -26.628 1.00 85.69 169 THR A C 1
ATOM 1423 O O . THR A 1 169 ? 28.506 -7.327 -26.998 1.00 85.69 169 THR A O 1
ATOM 1426 N N . PHE A 1 170 ? 26.660 -6.148 -27.455 1.00 74.19 170 PHE A N 1
ATOM 1427 C CA . PHE A 1 170 ? 26.954 -5.920 -28.878 1.00 74.19 170 PHE A CA 1
ATOM 1428 C C . PHE A 1 170 ? 28.028 -4.850 -29.160 1.00 74.19 170 PHE A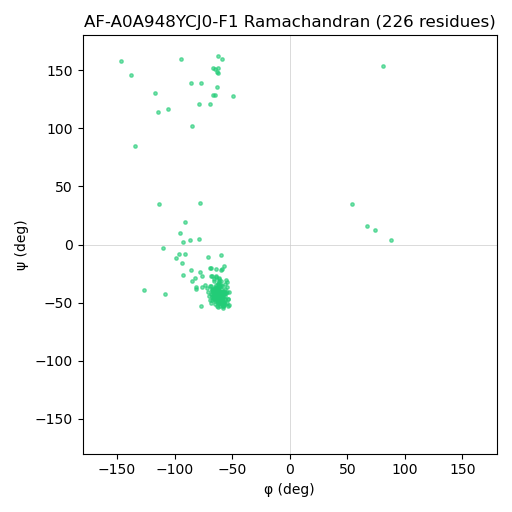 C 1
ATOM 1430 O O . PHE A 1 170 ? 27.989 -4.186 -30.194 1.00 74.19 170 PHE A O 1
ATOM 1437 N N . ASP A 1 171 ? 29.067 -4.730 -28.327 1.00 64.25 171 ASP A N 1
ATOM 1438 C CA . ASP A 1 171 ? 30.273 -3.953 -28.682 1.00 64.25 171 ASP A CA 1
ATOM 1439 C C . ASP A 1 171 ? 30.980 -4.479 -29.954 1.00 64.25 171 ASP A C 1
ATOM 1441 O O . ASP A 1 171 ? 31.861 -3.818 -30.497 1.00 64.25 171 ASP A O 1
ATOM 1445 N N . LEU A 1 172 ? 30.552 -5.639 -30.463 1.00 57.22 172 LEU A N 1
ATOM 1446 C CA . LEU A 1 172 ? 31.098 -6.330 -31.630 1.00 57.22 172 LEU A CA 1
ATOM 1447 C C . LEU A 1 172 ? 30.352 -6.065 -32.955 1.00 57.22 172 LEU A C 1
ATOM 1449 O O . LEU A 1 172 ? 30.847 -6.488 -33.994 1.00 57.22 172 LEU A O 1
ATOM 1453 N N . LEU A 1 173 ? 29.191 -5.388 -32.958 1.00 62.12 173 LEU A N 1
ATOM 1454 C CA . LEU A 1 173 ? 28.416 -5.098 -34.183 1.00 62.12 173 LEU A CA 1
ATOM 1455 C C . LEU A 1 173 ? 27.945 -3.627 -34.215 1.00 62.12 173 LEU A C 1
ATOM 1457 O O . LEU A 1 173 ? 26.819 -3.324 -33.812 1.00 62.12 173 LEU A O 1
ATOM 1461 N N . PRO A 1 174 ? 28.796 -2.695 -34.690 1.00 64.69 174 PRO A N 1
ATOM 1462 C CA . PRO A 1 174 ? 28.534 -1.252 -34.653 1.00 64.69 174 PRO A CA 1
ATOM 1463 C C . PRO A 1 174 ? 27.298 -0.816 -35.447 1.00 64.69 174 PRO A C 1
ATOM 1465 O O . PRO A 1 174 ? 26.631 0.142 -35.060 1.00 64.69 174 PRO A O 1
ATOM 1468 N N . GLU A 1 175 ? 26.992 -1.521 -36.538 1.00 75.62 175 GLU A N 1
ATOM 1469 C CA . GLU A 1 175 ? 26.002 -1.102 -37.538 1.00 75.62 175 GLU A CA 1
ATOM 1470 C C . GLU A 1 175 ? 24.570 -1.063 -36.981 1.00 75.62 175 GLU A C 1
ATOM 1472 O O . GLU A 1 175 ? 23.804 -0.185 -37.361 1.00 75.62 175 GLU A O 1
ATOM 1477 N N . ASN A 1 176 ? 24.245 -1.905 -35.989 1.00 77.81 176 ASN A N 1
ATOM 1478 C CA . ASN A 1 176 ? 22.885 -2.025 -35.436 1.00 77.81 176 ASN A CA 1
ATOM 1479 C C . ASN A 1 176 ? 22.744 -1.480 -34.002 1.00 77.81 176 ASN A C 1
ATOM 1481 O O . ASN A 1 176 ? 21.652 -1.478 -33.433 1.00 77.81 176 ASN A O 1
ATOM 1485 N N . LYS A 1 177 ? 23.836 -1.015 -33.376 1.00 83.44 177 LYS A N 1
ATOM 1486 C CA . LYS A 1 177 ? 23.824 -0.606 -31.957 1.00 83.44 177 LYS A CA 1
ATOM 1487 C C . LYS A 1 177 ? 22.918 0.601 -31.701 1.00 83.44 177 LYS A C 1
ATOM 1489 O O . LYS A 1 177 ? 22.291 0.691 -30.645 1.00 83.44 177 LYS A O 1
ATOM 1494 N N . LYS A 1 178 ? 22.845 1.522 -32.666 1.00 87.50 178 LYS A N 1
ATOM 1495 C CA . LYS A 1 178 ? 21.975 2.703 -32.599 1.00 87.50 178 LYS A CA 1
ATOM 1496 C C . LYS A 1 178 ? 20.496 2.315 -32.625 1.00 87.50 178 LYS A C 1
ATOM 1498 O O . LYS A 1 178 ? 19.735 2.835 -31.814 1.00 87.50 178 LYS A O 1
ATOM 1503 N N . ASP A 1 179 ? 20.119 1.385 -33.496 1.00 89.25 179 ASP A N 1
ATOM 1504 C CA . ASP A 1 179 ? 18.728 0.952 -33.646 1.00 89.25 179 ASP A CA 1
ATOM 1505 C C . ASP A 1 179 ? 18.252 0.209 -32.392 1.00 89.25 179 ASP A C 1
ATOM 1507 O O . ASP A 1 179 ? 17.226 0.569 -31.820 1.00 89.25 179 ASP A O 1
ATOM 1511 N N . ILE A 1 180 ? 19.074 -0.706 -31.857 1.00 89.19 180 ILE A N 1
ATOM 1512 C CA . ILE A 1 180 ? 18.792 -1.396 -30.583 1.00 89.19 180 ILE A CA 1
ATOM 1513 C C . ILE A 1 180 ? 18.606 -0.390 -29.437 1.00 89.19 180 ILE A C 1
ATOM 1515 O O . ILE A 1 180 ? 17.742 -0.570 -28.577 1.00 89.19 180 ILE A O 1
ATOM 1519 N N . TYR A 1 181 ? 19.415 0.672 -29.396 1.00 90.88 181 TYR A N 1
ATOM 1520 C CA . TYR A 1 181 ? 19.304 1.696 -28.359 1.00 90.88 181 TYR A CA 1
ATOM 1521 C C . TYR A 1 181 ? 18.011 2.517 -28.467 1.00 90.88 181 TYR A C 1
ATOM 1523 O O . TYR A 1 181 ? 17.372 2.784 -27.443 1.00 90.88 181 TYR A O 1
ATOM 1531 N N . GLU A 1 182 ? 17.612 2.921 -29.675 1.00 93.00 182 GLU A N 1
ATOM 1532 C CA . GLU A 1 182 ? 16.351 3.645 -29.872 1.00 93.00 182 GLU A CA 1
ATOM 1533 C C . GLU A 1 182 ? 15.140 2.754 -29.568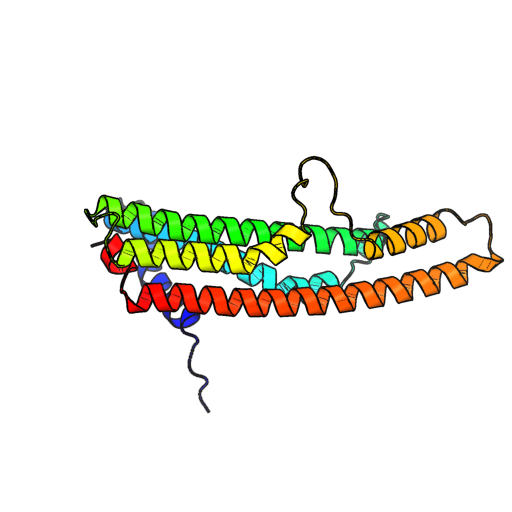 1.00 93.00 182 GLU A C 1
ATOM 1535 O O . GLU A 1 182 ? 14.226 3.210 -28.874 1.00 93.00 182 GLU A O 1
ATOM 1540 N N . ASP A 1 183 ? 15.178 1.474 -29.949 1.00 93.06 183 ASP A N 1
ATOM 1541 C CA . ASP A 1 183 ? 14.160 0.488 -29.571 1.00 93.06 183 ASP A CA 1
ATOM 1542 C C . ASP A 1 183 ? 14.071 0.347 -28.047 1.00 93.06 183 ASP A C 1
ATOM 1544 O O . ASP A 1 183 ? 12.998 0.514 -27.461 1.00 93.06 183 ASP A O 1
ATOM 1548 N N . LEU A 1 184 ? 15.202 0.125 -27.369 1.00 94.62 184 LEU A N 1
ATOM 1549 C CA . LEU A 1 184 ? 15.267 0.028 -25.908 1.00 94.62 184 LEU A CA 1
ATOM 1550 C C . LEU A 1 184 ? 14.639 1.255 -25.234 1.00 94.62 184 LEU A C 1
ATOM 1552 O O . LEU A 1 184 ? 13.846 1.134 -24.295 1.00 94.62 184 LEU A O 1
ATOM 1556 N N . LYS A 1 185 ? 14.984 2.454 -25.707 1.00 94.94 185 LYS A N 1
ATOM 1557 C CA . LYS A 1 185 ? 14.464 3.718 -25.182 1.00 94.94 185 LYS A CA 1
ATOM 1558 C C . LYS A 1 185 ? 12.961 3.852 -25.420 1.00 94.94 185 LYS A C 1
ATOM 1560 O O . LYS A 1 185 ? 12.250 4.282 -24.506 1.00 94.94 185 LYS A O 1
ATOM 1565 N N . PHE A 1 186 ? 12.481 3.485 -26.607 1.00 95.88 186 PHE A N 1
ATOM 1566 C CA . PHE A 1 186 ? 11.064 3.497 -26.953 1.00 95.88 186 PHE A CA 1
ATOM 1567 C C . PHE A 1 186 ? 10.267 2.531 -26.070 1.00 95.88 186 PHE A C 1
ATOM 1569 O O . PHE A 1 186 ? 9.335 2.956 -25.382 1.00 95.88 186 PHE A O 1
ATOM 1576 N N . TYR A 1 187 ? 10.668 1.261 -25.992 1.00 96.00 187 TYR A N 1
ATOM 1577 C CA . TYR A 1 187 ? 9.967 0.267 -25.177 1.00 96.00 187 TYR A CA 1
ATOM 1578 C C . TYR A 1 187 ? 10.015 0.597 -23.684 1.00 96.00 187 TYR A C 1
ATOM 1580 O O . TYR A 1 187 ? 8.996 0.486 -22.999 1.00 96.00 187 TYR A O 1
ATOM 1588 N N . LEU A 1 188 ? 11.150 1.084 -23.169 1.00 95.81 188 LEU A N 1
ATOM 1589 C CA . LEU A 1 188 ? 11.244 1.535 -21.779 1.00 95.81 188 LEU A CA 1
ATOM 1590 C C . LEU A 1 188 ? 10.297 2.713 -21.498 1.00 95.81 188 LEU A C 1
ATOM 1592 O O . LEU A 1 188 ? 9.698 2.778 -20.424 1.00 95.81 188 LEU A O 1
ATOM 1596 N N . TYR A 1 189 ? 10.138 3.645 -22.441 1.00 96.50 189 TYR A N 1
ATOM 1597 C CA . TYR A 1 189 ? 9.169 4.734 -22.316 1.00 96.50 189 TYR A CA 1
ATOM 1598 C C . TYR A 1 189 ? 7.728 4.207 -22.242 1.00 96.50 189 TYR A C 1
ATOM 1600 O O . TYR A 1 189 ? 6.983 4.600 -21.337 1.00 96.50 189 TYR A O 1
ATOM 1608 N N . ILE A 1 190 ? 7.352 3.289 -23.139 1.00 96.12 190 ILE A N 1
ATOM 1609 C CA . ILE A 1 190 ? 6.021 2.667 -23.151 1.00 96.12 190 ILE A CA 1
ATOM 1610 C C . ILE A 1 190 ? 5.753 1.930 -21.834 1.00 96.12 190 ILE A C 1
ATOM 1612 O O . ILE A 1 190 ? 4.723 2.175 -21.203 1.00 96.12 190 ILE A O 1
ATOM 1616 N N . GLN A 1 191 ? 6.703 1.119 -21.364 1.00 95.19 191 GLN A N 1
ATOM 1617 C CA . GLN A 1 191 ? 6.593 0.392 -20.097 1.00 95.19 191 GLN A CA 1
ATOM 1618 C C . GLN A 1 191 ? 6.405 1.329 -18.903 1.00 95.19 191 GLN A C 1
ATOM 1620 O O . GLN A 1 191 ? 5.484 1.154 -18.103 1.00 95.19 191 GLN A O 1
ATOM 1625 N N . ARG A 1 192 ? 7.207 2.395 -18.807 1.00 96.31 192 ARG A N 1
ATOM 1626 C CA . ARG A 1 192 ? 7.060 3.401 -17.742 1.00 96.31 192 ARG A CA 1
ATOM 1627 C C . ARG A 1 192 ? 5.687 4.058 -17.749 1.00 96.31 192 ARG A C 1
ATOM 1629 O O . ARG A 1 192 ? 5.120 4.269 -16.677 1.00 96.31 192 ARG A O 1
ATOM 1636 N N . LYS A 1 193 ? 5.154 4.376 -18.931 1.00 96.81 193 LYS A N 1
ATOM 1637 C CA . LYS A 1 193 ? 3.819 4.966 -19.077 1.00 96.81 193 LYS A CA 1
ATOM 1638 C C . LYS A 1 193 ? 2.728 3.993 -18.624 1.00 96.81 193 LYS A C 1
ATOM 1640 O O . LYS A 1 193 ? 1.921 4.356 -17.773 1.00 96.81 193 LYS A O 1
ATOM 1645 N N . GLN A 1 194 ? 2.749 2.758 -19.120 1.00 95.38 194 GLN A N 1
ATOM 1646 C CA . GLN A 1 194 ? 1.767 1.729 -18.765 1.00 95.38 194 GLN A CA 1
ATOM 1647 C C . GLN A 1 194 ? 1.779 1.416 -17.266 1.00 95.38 194 GLN A C 1
ATOM 1649 O O . GLN A 1 194 ? 0.727 1.356 -16.627 1.00 95.38 194 GLN A O 1
ATOM 1654 N N . TRP A 1 195 ? 2.966 1.265 -16.673 1.00 95.56 195 TRP A N 1
ATOM 1655 C CA . TRP A 1 195 ? 3.088 1.032 -15.238 1.00 95.56 195 TRP A CA 1
ATOM 1656 C C . TRP A 1 195 ? 2.634 2.224 -14.412 1.00 95.56 195 TRP A C 1
ATOM 1658 O O . TRP A 1 195 ? 1.960 2.028 -13.404 1.00 95.56 195 TRP A O 1
ATOM 1668 N N . LYS A 1 196 ? 2.943 3.455 -14.832 1.00 97.44 196 LYS A N 1
ATOM 1669 C CA . LYS A 1 196 ? 2.430 4.655 -14.168 1.00 97.44 196 LYS A CA 1
ATOM 1670 C C . LYS A 1 196 ? 0.899 4.646 -14.130 1.00 97.44 196 LYS A C 1
ATOM 1672 O O . LYS A 1 196 ? 0.332 4.761 -13.048 1.00 97.44 196 LYS A O 1
ATOM 1677 N N . GLU A 1 197 ? 0.249 4.446 -15.275 1.00 96.69 197 GLU A N 1
ATOM 1678 C CA . GLU A 1 197 ? -1.216 4.402 -15.383 1.00 96.69 197 GLU A CA 1
ATOM 1679 C C . GLU A 1 197 ? -1.816 3.273 -14.528 1.00 96.69 197 GLU A C 1
ATOM 1681 O O . GLU A 1 197 ? -2.797 3.476 -13.807 1.00 96.69 197 GLU A O 1
ATOM 1686 N N . ARG A 1 198 ? -1.189 2.088 -14.544 1.00 94.81 198 ARG A N 1
ATOM 1687 C CA . ARG A 1 198 ? -1.573 0.944 -13.703 1.00 94.81 198 ARG A CA 1
ATOM 1688 C C . ARG A 1 198 ? -1.486 1.294 -12.216 1.00 94.81 198 ARG A C 1
ATOM 1690 O O . ARG A 1 198 ? -2.446 1.069 -11.483 1.00 94.81 198 ARG A O 1
ATOM 1697 N N . ILE A 1 199 ? -0.368 1.866 -11.770 1.00 96.00 199 ILE A N 1
ATOM 1698 C CA . ILE A 1 199 ? -0.150 2.252 -10.370 1.00 96.00 199 ILE A CA 1
ATOM 1699 C C . ILE A 1 199 ? -1.155 3.330 -9.950 1.00 96.00 199 ILE A C 1
ATOM 1701 O O . ILE A 1 199 ? -1.752 3.213 -8.885 1.00 96.00 199 ILE A O 1
ATOM 1705 N N . GLU A 1 200 ? -1.397 4.348 -10.778 1.00 97.19 200 GLU A N 1
ATOM 1706 C CA . GLU A 1 200 ? -2.372 5.409 -10.492 1.00 97.19 200 GLU A CA 1
ATOM 1707 C C . GLU A 1 200 ? -3.795 4.852 -10.351 1.00 97.19 200 GLU A C 1
ATOM 1709 O O . GLU A 1 200 ? -4.495 5.165 -9.380 1.00 97.19 200 GLU A O 1
ATOM 1714 N N . LYS A 1 201 ? -4.205 3.961 -11.263 1.00 95.88 201 LYS A N 1
ATOM 1715 C CA . LYS A 1 201 ? -5.494 3.261 -11.187 1.00 95.88 201 LYS A CA 1
ATOM 1716 C C . LYS A 1 201 ? -5.607 2.441 -9.902 1.00 95.88 201 LYS A C 1
ATOM 1718 O O . LYS A 1 201 ? -6.608 2.550 -9.192 1.00 95.88 201 LYS A O 1
ATOM 1723 N N . ASN A 1 202 ? -4.578 1.664 -9.576 1.00 95.12 202 ASN A N 1
ATOM 1724 C CA . ASN A 1 202 ? -4.549 0.834 -8.375 1.00 95.12 202 ASN A CA 1
ATOM 1725 C C . ASN A 1 202 ? -4.622 1.690 -7.105 1.00 95.12 202 ASN A C 1
ATOM 1727 O O . ASN A 1 202 ? -5.450 1.431 -6.237 1.00 95.12 202 ASN A O 1
ATOM 1731 N N . THR A 1 203 ? -3.828 2.756 -7.012 1.00 95.88 203 THR A N 1
ATOM 1732 C CA . THR A 1 203 ? -3.843 3.684 -5.873 1.00 95.88 203 THR A CA 1
ATOM 1733 C C . THR A 1 203 ? -5.205 4.367 -5.720 1.00 95.88 203 THR A C 1
ATOM 1735 O O . THR A 1 203 ? -5.683 4.539 -4.597 1.00 95.88 203 THR A O 1
ATOM 1738 N N . SER A 1 204 ? -5.893 4.697 -6.819 1.00 95.56 204 SER A N 1
ATOM 1739 C CA . SER A 1 204 ? -7.271 5.208 -6.768 1.00 95.56 204 SER A CA 1
ATOM 1740 C C . SER A 1 204 ? -8.251 4.185 -6.178 1.00 95.56 204 SER A C 1
ATOM 1742 O O . SER A 1 204 ? -9.052 4.531 -5.308 1.00 95.56 204 SER A O 1
ATOM 1744 N N . ILE A 1 205 ? -8.161 2.917 -6.592 1.00 94.94 205 ILE A N 1
ATOM 1745 C CA . ILE A 1 205 ? -8.980 1.823 -6.044 1.00 94.94 205 ILE A CA 1
ATOM 1746 C C . ILE A 1 205 ? -8.705 1.649 -4.545 1.00 94.94 205 ILE A C 1
ATOM 1748 O O . ILE A 1 205 ? -9.637 1.660 -3.743 1.00 94.94 205 ILE A O 1
ATOM 1752 N N . LEU A 1 206 ? -7.431 1.567 -4.156 1.00 95.69 206 LEU A N 1
ATOM 1753 C CA . LEU A 1 206 ? -7.022 1.429 -2.758 1.00 95.69 206 LEU A CA 1
ATOM 1754 C C . LEU A 1 206 ? -7.469 2.626 -1.897 1.00 95.69 206 LEU A C 1
ATOM 1756 O O . LEU A 1 206 ? -7.866 2.427 -0.750 1.00 95.69 206 LEU A O 1
ATOM 1760 N N . THR A 1 207 ? -7.491 3.847 -2.454 1.00 95.50 207 THR A N 1
ATOM 1761 C CA . THR A 1 207 ? -8.055 5.034 -1.777 1.00 95.50 207 THR A CA 1
ATOM 1762 C C . THR A 1 207 ? -9.516 4.796 -1.411 1.00 95.50 207 THR A C 1
ATOM 1764 O O . THR A 1 207 ? -9.893 4.933 -0.251 1.00 95.50 207 THR A O 1
ATOM 1767 N N . LYS A 1 208 ? -10.331 4.400 -2.398 1.00 95.31 208 LYS A N 1
ATOM 1768 C CA . LYS A 1 208 ? -11.772 4.180 -2.214 1.00 95.31 208 LYS A CA 1
ATOM 1769 C C . LYS A 1 208 ? -12.053 3.058 -1.216 1.00 95.31 208 LYS A C 1
ATOM 1771 O O . LYS A 1 208 ? -12.984 3.172 -0.425 1.00 95.31 208 LYS A O 1
ATOM 1776 N N . LEU A 1 209 ? -11.245 1.996 -1.233 1.00 95.81 209 LEU A N 1
ATOM 1777 C CA . LEU A 1 209 ? -11.362 0.891 -0.279 1.00 95.81 209 LEU A CA 1
ATOM 1778 C C . LEU A 1 209 ? -11.068 1.337 1.155 1.00 95.81 209 LEU A C 1
ATOM 1780 O O . LEU A 1 209 ? -11.835 1.001 2.053 1.00 95.81 209 LEU A O 1
ATOM 1784 N N . LEU A 1 210 ? -10.003 2.115 1.379 1.00 96.62 210 LEU A N 1
ATOM 1785 C CA . LEU A 1 210 ? -9.712 2.666 2.707 1.00 96.62 210 LEU A CA 1
ATOM 1786 C C . LEU A 1 210 ? -10.803 3.622 3.183 1.00 96.62 210 LEU A C 1
ATOM 1788 O O . LEU A 1 210 ? -11.238 3.518 4.327 1.00 96.62 210 LEU A O 1
ATOM 1792 N N . ASP A 1 211 ? -11.269 4.514 2.306 1.00 95.94 211 ASP A N 1
ATOM 1793 C CA . ASP A 1 211 ? -12.353 5.444 2.625 1.00 95.94 211 ASP A CA 1
ATOM 1794 C C . ASP A 1 211 ? -13.616 4.684 3.050 1.00 95.94 211 ASP A C 1
ATOM 1796 O O . ASP A 1 211 ? -14.240 5.035 4.051 1.00 95.94 211 ASP A O 1
ATOM 1800 N N . TYR A 1 212 ? -13.963 3.612 2.331 1.00 96.38 212 TYR A N 1
ATOM 1801 C CA . TYR A 1 212 ? -15.094 2.751 2.663 1.00 96.38 212 TYR A CA 1
ATOM 1802 C C . TYR A 1 212 ? -14.911 2.035 4.009 1.00 96.38 212 TYR A C 1
ATOM 1804 O O . TYR A 1 212 ? -15.821 2.058 4.838 1.00 96.38 212 TYR A O 1
ATOM 1812 N N . ILE A 1 213 ? -13.736 1.444 4.257 1.00 96.88 213 ILE A N 1
ATOM 1813 C CA . ILE A 1 213 ? -13.430 0.747 5.515 1.00 96.88 213 ILE A CA 1
ATOM 1814 C C . ILE A 1 213 ? -13.527 1.710 6.703 1.00 96.88 213 ILE A C 1
ATOM 1816 O O . ILE A 1 213 ? -14.213 1.409 7.678 1.00 96.88 213 ILE A O 1
ATOM 1820 N N . TYR A 1 214 ? -12.874 2.871 6.631 1.00 96.12 214 TYR A N 1
ATOM 1821 C CA . TYR A 1 214 ? -12.883 3.841 7.727 1.00 96.12 214 TYR A CA 1
ATOM 1822 C C . TYR A 1 214 ? -14.263 4.451 7.947 1.00 96.12 214 TYR A C 1
ATOM 1824 O O . TYR A 1 214 ? -14.683 4.580 9.094 1.00 96.12 214 TYR A O 1
ATOM 1832 N N . LEU A 1 215 ? -15.010 4.742 6.878 1.00 95.19 215 LEU A N 1
ATOM 1833 C CA . LEU A 1 215 ? -16.388 5.209 7.001 1.00 95.19 215 LEU A CA 1
ATOM 1834 C C . LEU A 1 215 ? -17.281 4.172 7.696 1.00 95.19 215 LEU A C 1
ATOM 1836 O O . LEU A 1 215 ? -18.069 4.540 8.562 1.00 95.19 215 LEU A O 1
ATOM 1840 N N . ALA A 1 216 ? -17.161 2.890 7.340 1.00 96.12 216 ALA A N 1
ATOM 1841 C CA . ALA A 1 216 ? -17.944 1.823 7.960 1.00 96.12 216 ALA A CA 1
ATOM 1842 C C . ALA A 1 216 ? -17.605 1.653 9.451 1.00 96.12 216 ALA A C 1
ATOM 1844 O O . ALA A 1 216 ? -18.506 1.532 10.280 1.00 96.12 216 ALA A O 1
ATOM 1845 N N . ILE A 1 217 ? -16.315 1.698 9.798 1.00 94.44 217 ILE A N 1
ATOM 1846 C CA . ILE A 1 217 ? -15.839 1.609 11.186 1.00 94.44 217 ILE A CA 1
ATOM 1847 C C . ILE A 1 217 ? -16.331 2.795 12.020 1.00 94.44 217 ILE A C 1
ATOM 1849 O O . ILE A 1 217 ? -16.779 2.593 13.151 1.00 94.44 217 ILE A O 1
ATOM 1853 N N . GLU A 1 218 ? -16.259 4.009 11.472 1.00 93.25 218 GLU A N 1
ATOM 1854 C CA . GLU A 1 218 ? -16.704 5.229 12.148 1.00 93.25 218 GLU A CA 1
ATOM 1855 C C . GLU A 1 218 ? -18.221 5.240 12.339 1.00 93.25 218 GLU A C 1
ATOM 1857 O O . GLU A 1 218 ? -18.702 5.476 13.445 1.00 93.25 218 GLU A O 1
ATOM 1862 N N . LYS A 1 219 ? -18.984 4.926 11.283 1.00 94.19 219 LYS A N 1
ATOM 1863 C CA . LYS A 1 219 ? -20.453 4.933 11.306 1.00 94.19 219 LYS A CA 1
ATOM 1864 C C . LYS A 1 219 ? -21.017 3.993 12.371 1.00 94.19 219 LYS A C 1
ATOM 1866 O O . LYS A 1 219 ? -21.959 4.358 13.066 1.00 94.19 219 LYS A O 1
ATOM 1871 N N . GLU A 1 220 ? -20.425 2.811 12.519 1.00 93.88 220 GLU A N 1
ATOM 1872 C CA . GLU A 1 220 ? -20.830 1.826 13.530 1.00 93.88 220 GLU A CA 1
ATOM 1873 C C . GLU A 1 220 ? -20.160 2.040 14.895 1.00 93.88 220 GLU A C 1
ATOM 1875 O O . GLU A 1 220 ? -20.357 1.250 15.828 1.00 93.88 220 GLU A O 1
ATOM 1880 N N . ASN A 1 221 ? -19.368 3.110 15.022 1.00 92.81 221 ASN A N 1
ATOM 1881 C CA . ASN A 1 221 ? -18.654 3.491 16.230 1.00 92.81 221 ASN A CA 1
ATOM 1882 C C . ASN A 1 221 ? -17.776 2.350 16.786 1.00 92.81 221 ASN A C 1
ATOM 1884 O O . ASN A 1 221 ? -17.646 2.170 18.002 1.00 92.81 221 ASN A O 1
ATOM 1888 N N . LEU A 1 222 ? -17.188 1.541 15.893 1.00 91.31 222 LEU A N 1
ATOM 1889 C CA . LEU A 1 222 ? -16.521 0.293 16.279 1.00 91.31 222 LEU A CA 1
ATOM 1890 C C . LEU A 1 222 ? -15.284 0.539 17.135 1.00 91.31 222 LEU A C 1
ATOM 1892 O O . LEU A 1 222 ? -14.990 -0.271 18.006 1.00 91.31 222 LEU A O 1
ATOM 1896 N N . ILE A 1 223 ? -14.576 1.655 16.928 1.00 89.19 223 ILE A N 1
ATOM 1897 C CA . ILE A 1 223 ? -13.432 2.018 17.772 1.00 89.19 223 ILE A CA 1
ATOM 1898 C C . ILE A 1 223 ? -13.888 2.131 19.224 1.00 89.19 223 ILE A C 1
ATOM 1900 O O . ILE A 1 223 ? -13.346 1.448 20.085 1.00 89.19 223 ILE A O 1
ATOM 1904 N N . ASN A 1 224 ? -14.927 2.917 19.507 1.00 88.50 224 ASN A N 1
ATOM 1905 C CA . ASN A 1 224 ? -15.401 3.072 20.879 1.00 88.50 224 ASN A CA 1
ATOM 1906 C C . ASN A 1 224 ? -15.891 1.735 21.451 1.00 88.50 224 ASN A C 1
ATOM 1908 O O . ASN A 1 224 ? -15.529 1.407 22.575 1.00 88.50 224 ASN A O 1
ATOM 1912 N N . LYS A 1 225 ? -16.594 0.913 20.659 1.00 89.88 225 LYS A N 1
ATOM 1913 C CA . LYS A 1 225 ? -17.022 -0.440 21.068 1.00 89.88 225 LYS A CA 1
ATOM 1914 C C . LYS A 1 225 ? -15.860 -1.408 21.336 1.00 89.88 225 LYS A C 1
ATOM 1916 O O . LYS A 1 225 ? -16.021 -2.358 22.092 1.00 89.88 225 LYS A O 1
ATOM 1921 N N . THR A 1 226 ? -14.695 -1.213 20.710 1.00 84.50 226 THR A N 1
ATOM 1922 C CA . THR A 1 226 ? -13.510 -2.043 20.993 1.00 84.50 226 THR A CA 1
ATOM 1923 C C . THR A 1 226 ? -12.797 -1.671 22.283 1.00 84.50 226 THR A C 1
ATOM 1925 O O . THR A 1 226 ? -12.084 -2.515 22.828 1.00 84.50 226 THR A O 1
ATOM 1928 N N . ILE A 1 227 ? -12.950 -0.431 22.750 1.00 81.44 227 ILE A N 1
ATOM 1929 C CA . ILE A 1 227 ? -12.144 0.098 23.851 1.00 81.44 227 ILE A CA 1
ATOM 1930 C C . ILE A 1 227 ? -12.978 0.245 25.140 1.00 81.44 227 ILE A C 1
ATOM 1932 O O . ILE A 1 227 ? -12.499 -0.151 26.208 1.00 81.44 227 ILE A O 1
ATOM 1936 N N . ILE A 1 228 ? -14.223 0.738 25.046 1.00 68.44 228 ILE A N 1
ATOM 1937 C CA . ILE A 1 228 ? -15.207 0.808 26.150 1.00 68.44 228 ILE A CA 1
ATOM 1938 C C . ILE A 1 228 ? -15.645 -0.608 26.519 1.00 68.44 228 ILE A C 1
ATOM 1940 O O . ILE A 1 228 ? -15.508 -0.972 27.706 1.00 68.44 228 ILE A O 1
#

Mean predicted aligned error: 5.05 Å

pLDDT: mean 90.82, std 9.43, range [52.19, 98.25]

Sequence (228 aa):
MKIKPSPRKIFIESFIARTTPLLQKQHKGNNLSKYENDILELGQVISEIENSFDLLKLFPKFITTHSSSFEKKGFTRVHQHRKNIEWYLNEVYIFKERVIRFLTLMKRKLIKKHFLKTSTEIQLIDSLKKTFLDSVDGLIKTRGEHVHVFSYQDKDLHHIELLDVAYRTFDLLPENKKDIYEDLKFYLYIQRKQWKERIEKNTSILTKLLDYIYLAIEKENLINKTII

Nearest PDB structures (foldseek):
  8xqo-assembly1_R  TM=3.066E-01  e=2.641E-01  Clostridium perfringens
  8xqr-assembly1_R  TM=3.033E-01  e=2.767E-01  Clostridium perfringens
  9iix-assembly1_R  TM=3.037E-01  e=9.735E-01  Homo sapiens
  7v9l-assembly1_R  TM=3.523E-01  e=4.531E+00  Homo sapiens

Secondary structure (DSSP, 8-state):
-PPPPPHHHHHHHHHHHHHHHHHHHHHTTPPPPHHHHHHHHHHHHHHHHHHHHHHHHHHHHHHH---HHHHTTT--HHHHHHHHHHHHHHHHHHHHHHHHHHHHHHHHHHHHTT--TTSHHHHHHHHHHHHHHHHHHHHHHTT-TTTTTS----HHHHHHHHHHHHHHH-TT-HHHHHHHHHHHHHHHHHHHHHHHHHHHHHHHHHHHHHHHHHHHHHHTTHHHHHH-